Protein AF-A0A2E1TKC4-F1 (afdb_monomer_lite)

pLDDT: mean 78.94, std 14.28, range [27.59, 95.69]

Radius of gyration: 28.12 Å; chains: 1; bounding box: 80×52×68 Å

Structure (mmCIF, N/CA/C/O backbone):
data_AF-A0A2E1TKC4-F1
#
_entry.id   AF-A0A2E1TKC4-F1
#
loop_
_atom_site.group_PDB
_atom_site.id
_atom_site.type_symbol
_atom_site.label_atom_id
_atom_site.label_alt_id
_atom_site.label_comp_id
_atom_site.label_asym_id
_atom_site.label_entity_id
_atom_site.label_seq_id
_atom_site.pdbx_PDB_ins_code
_atom_site.Cartn_x
_atom_site.Cartn_y
_atom_site.Cartn_z
_atom_site.occupancy
_atom_site.B_iso_or_equiv
_atom_site.auth_seq_id
_atom_site.auth_comp_id
_atom_site.auth_asym_id
_atom_site.auth_atom_id
_atom_site.pdbx_PDB_model_num
ATOM 1 N N . MET A 1 1 ? 11.854 -33.914 -10.024 1.00 39.16 1 MET A N 1
ATOM 2 C CA . MET A 1 1 ? 11.155 -32.621 -9.906 1.00 39.16 1 MET A CA 1
ATOM 3 C C . MET A 1 1 ? 12.271 -31.616 -9.847 1.00 39.16 1 MET A C 1
ATOM 5 O O . MET A 1 1 ? 12.983 -31.628 -8.851 1.00 39.16 1 MET A O 1
ATOM 9 N N . ASP A 1 2 ? 12.524 -30.917 -10.947 1.00 42.56 2 ASP A N 1
ATOM 10 C CA . ASP A 1 2 ? 13.651 -29.992 -11.014 1.00 42.56 2 ASP A CA 1
ATOM 11 C C . ASP A 1 2 ? 13.395 -28.861 -10.024 1.00 42.56 2 ASP A C 1
ATOM 13 O O . ASP A 1 2 ? 12.309 -28.291 -9.965 1.00 42.56 2 ASP A O 1
ATOM 17 N N . VAL A 1 3 ? 14.355 -28.645 -9.139 1.00 46.41 3 VAL A N 1
ATOM 18 C CA . VAL A 1 3 ? 14.285 -27.632 -8.097 1.00 46.41 3 VAL A CA 1
ATOM 19 C C . VAL A 1 3 ? 15.167 -26.502 -8.582 1.00 46.41 3 VAL A C 1
ATOM 21 O O . VAL A 1 3 ? 16.374 -26.686 -8.690 1.00 46.41 3 VAL A O 1
ATOM 24 N N . ILE A 1 4 ? 14.573 -25.349 -8.877 1.00 50.91 4 ILE A N 1
ATOM 25 C CA . ILE A 1 4 ? 15.354 -24.157 -9.204 1.00 50.91 4 ILE A CA 1
ATOM 26 C C . ILE A 1 4 ? 16.072 -23.749 -7.916 1.00 50.91 4 ILE A C 1
ATOM 28 O O . ILE A 1 4 ? 15.431 -23.331 -6.945 1.00 50.91 4 ILE A O 1
ATOM 32 N N . SER A 1 5 ? 17.387 -23.961 -7.890 1.00 54.41 5 SER A N 1
ATOM 33 C CA . SER A 1 5 ? 18.287 -23.589 -6.796 1.00 54.41 5 SER A CA 1
ATOM 34 C C . SER A 1 5 ? 19.250 -22.491 -7.263 1.00 54.41 5 SER A C 1
ATOM 36 O O . SER A 1 5 ? 19.193 -22.062 -8.413 1.00 54.41 5 SER A O 1
ATOM 38 N N . ASP A 1 6 ? 20.160 -22.031 -6.403 1.00 53.53 6 ASP A N 1
ATOM 39 C CA . ASP A 1 6 ? 21.172 -21.022 -6.760 1.00 53.53 6 ASP A CA 1
ATOM 40 C C . ASP A 1 6 ? 22.032 -21.410 -7.992 1.00 53.53 6 ASP A C 1
ATOM 42 O O . ASP A 1 6 ? 22.673 -20.537 -8.579 1.00 53.53 6 ASP A O 1
ATOM 46 N N . SER A 1 7 ? 22.046 -22.692 -8.396 1.00 52.97 7 SER A N 1
ATOM 47 C CA . SER A 1 7 ? 22.710 -23.186 -9.613 1.00 52.97 7 SER A CA 1
ATOM 48 C C . SER A 1 7 ? 21.922 -22.981 -10.914 1.00 52.97 7 SER A C 1
ATOM 50 O O . SER A 1 7 ? 22.536 -23.015 -11.976 1.00 52.97 7 SER A O 1
ATOM 52 N N . ASP A 1 8 ? 20.607 -22.745 -10.842 1.00 58.16 8 ASP A N 1
ATOM 53 C CA . ASP A 1 8 ? 19.685 -22.614 -11.985 1.00 58.16 8 ASP A CA 1
ATOM 54 C C . ASP A 1 8 ? 19.047 -21.222 -12.007 1.00 58.16 8 ASP A C 1
ATOM 56 O O . ASP A 1 8 ? 17.832 -21.060 -12.128 1.00 58.16 8 ASP A O 1
ATOM 60 N N . SER A 1 9 ? 19.866 -20.189 -11.806 1.00 64.19 9 SER A N 1
ATOM 61 C CA . SER A 1 9 ? 19.348 -18.828 -11.750 1.00 64.19 9 SER A CA 1
ATOM 62 C C . SER A 1 9 ? 18.611 -18.456 -13.047 1.00 64.19 9 SER A C 1
ATOM 64 O O . SER A 1 9 ? 19.162 -18.653 -14.129 1.00 64.19 9 SER A O 1
ATOM 66 N N . PRO A 1 10 ? 17.415 -17.841 -12.961 1.00 65.06 10 PRO A N 1
ATOM 67 C CA . PRO A 1 10 ? 16.728 -17.283 -14.128 1.00 65.06 10 PRO A CA 1
ATOM 68 C C . PRO A 1 10 ? 17.440 -16.043 -14.697 1.00 65.06 10 PRO A C 1
ATOM 70 O O . PRO A 1 10 ? 17.015 -15.497 -15.710 1.00 65.06 10 PRO A O 1
ATOM 73 N N . PHE A 1 11 ? 18.506 -15.576 -14.042 1.00 73.62 11 PHE A N 1
ATOM 74 C CA . PHE A 1 11 ? 19.299 -14.430 -14.458 1.00 73.62 11 PHE A CA 1
ATOM 75 C C . PHE A 1 11 ? 20.536 -14.878 -15.235 1.00 73.62 11 PHE A C 1
ATOM 77 O O . PHE A 1 11 ? 21.191 -15.863 -14.893 1.00 73.62 11 PHE A O 1
ATOM 84 N N . THR A 1 12 ? 20.915 -14.101 -16.249 1.00 73.06 12 THR A N 1
ATOM 85 C CA . THR A 1 12 ? 22.184 -14.309 -16.954 1.00 73.06 12 THR A CA 1
ATOM 86 C C . THR A 1 12 ? 23.367 -13.985 -16.038 1.00 73.06 12 THR A C 1
ATOM 88 O O . THR A 1 12 ? 23.222 -13.278 -15.039 1.00 73.06 12 THR A O 1
ATOM 91 N N . ALA A 1 13 ? 24.578 -14.425 -16.397 1.00 68.88 13 ALA A N 1
ATOM 92 C CA . ALA A 1 13 ? 25.792 -14.078 -15.649 1.00 68.88 13 ALA A CA 1
ATOM 93 C C . ALA A 1 13 ? 26.001 -12.553 -15.493 1.00 68.88 13 ALA A C 1
ATOM 95 O O . ALA A 1 13 ? 26.610 -12.117 -14.519 1.00 68.88 13 ALA A O 1
ATOM 96 N N . GLY A 1 14 ? 25.481 -11.740 -16.424 1.00 69.31 14 GLY A N 1
ATOM 97 C CA . GLY A 1 14 ? 25.568 -10.275 -16.379 1.00 69.31 14 GLY A CA 1
ATOM 98 C C . GLY A 1 14 ? 24.596 -9.615 -15.397 1.00 69.31 14 GLY A C 1
ATOM 99 O O . GLY A 1 14 ? 24.866 -8.516 -14.925 1.00 69.31 14 GLY A O 1
ATOM 100 N N . THR A 1 15 ? 23.507 -10.295 -15.041 1.00 72.44 15 THR A N 1
ATOM 101 C CA . THR A 1 15 ? 22.450 -9.781 -14.149 1.00 72.44 15 THR A CA 1
ATOM 102 C C . THR A 1 15 ? 22.371 -10.533 -12.817 1.00 72.44 15 THR A C 1
ATOM 104 O O . THR A 1 15 ? 21.758 -10.064 -11.862 1.00 72.44 15 THR A O 1
ATOM 107 N N . TYR A 1 16 ? 22.998 -11.706 -12.724 1.00 69.31 16 TYR A N 1
ATOM 108 C CA . TYR A 1 16 ? 22.962 -12.554 -11.539 1.00 69.31 16 TYR A CA 1
ATOM 109 C C . TYR A 1 16 ? 23.889 -12.049 -10.429 1.00 69.31 16 TYR A C 1
ATOM 111 O O . TYR A 1 16 ? 25.091 -11.891 -10.633 1.00 69.31 16 TYR A O 1
ATOM 119 N N . ASN A 1 17 ? 23.332 -11.874 -9.225 1.00 64.31 17 ASN A N 1
ATOM 120 C CA . ASN A 1 17 ? 24.068 -11.634 -7.977 1.00 64.31 17 ASN A CA 1
ATOM 121 C C . ASN A 1 17 ? 25.090 -10.481 -8.042 1.00 64.31 17 ASN A C 1
ATOM 123 O O . ASN A 1 17 ? 26.195 -10.576 -7.510 1.00 64.31 17 ASN A O 1
ATOM 127 N N . GLN A 1 18 ? 24.718 -9.380 -8.694 1.00 70.12 18 GLN A N 1
ATOM 128 C CA . GLN A 1 18 ? 25.619 -8.249 -8.922 1.00 70.12 18 GLN A CA 1
ATOM 129 C C . GLN A 1 18 ? 25.651 -7.221 -7.771 1.00 70.12 18 GLN A C 1
ATOM 131 O O . GLN A 1 18 ? 26.128 -6.101 -7.943 1.00 70.12 18 GLN A O 1
ATOM 136 N N . TRP A 1 19 ? 25.159 -7.584 -6.579 1.00 69.12 19 TRP A N 1
ATOM 137 C CA . TRP A 1 19 ? 25.207 -6.747 -5.366 1.00 69.12 19 TRP A CA 1
ATOM 138 C C . TRP A 1 19 ? 24.694 -5.311 -5.579 1.00 69.12 19 TRP A C 1
ATOM 140 O O . TRP A 1 19 ? 25.311 -4.340 -5.142 1.00 69.12 19 TRP A O 1
ATOM 150 N N . GLY A 1 20 ? 23.578 -5.184 -6.295 1.00 76.38 20 GLY A N 1
ATOM 151 C CA . GLY A 1 20 ? 22.893 -3.913 -6.519 1.00 76.38 20 GLY A CA 1
ATOM 152 C C . GLY A 1 20 ? 23.484 -3.012 -7.607 1.00 76.38 20 GLY A C 1
ATOM 153 O O . GLY A 1 20 ? 23.153 -1.836 -7.687 1.00 76.38 20 GLY A O 1
ATOM 154 N N . ASN A 1 21 ? 24.372 -3.516 -8.465 1.00 86.06 21 ASN A N 1
ATOM 155 C CA . ASN A 1 21 ? 24.812 -2.776 -9.651 1.00 86.06 21 ASN A CA 1
ATOM 156 C C . ASN A 1 21 ? 24.780 -3.651 -10.902 1.00 86.06 21 ASN A C 1
ATOM 158 O O . ASN A 1 21 ? 24.938 -4.849 -10.804 1.00 86.06 21 ASN A O 1
ATOM 162 N N . VAL A 1 22 ? 24.594 -3.088 -12.088 1.00 88.31 22 VAL A N 1
ATOM 163 C CA . VAL A 1 22 ? 24.617 -3.821 -13.360 1.00 88.31 22 VAL A CA 1
ATOM 164 C C . VAL A 1 22 ? 25.484 -3.060 -14.353 1.00 88.31 22 VAL A C 1
ATOM 166 O O . VAL A 1 22 ? 25.452 -1.831 -14.401 1.00 88.31 22 VAL A O 1
ATOM 169 N N . GLY A 1 23 ? 26.305 -3.772 -15.127 1.00 88.12 23 GLY A N 1
ATOM 170 C CA . GLY A 1 23 ? 27.067 -3.148 -16.208 1.00 88.12 23 GLY A CA 1
ATOM 171 C C . GLY A 1 23 ? 26.127 -2.613 -17.286 1.00 88.12 23 GLY A C 1
ATOM 172 O O . GLY A 1 23 ? 25.129 -3.254 -17.598 1.00 88.12 23 GLY A O 1
ATOM 173 N N . ALA A 1 24 ? 26.446 -1.471 -17.895 1.00 85.12 24 ALA A N 1
ATOM 174 C CA . ALA A 1 24 ? 25.569 -0.845 -18.887 1.00 85.12 24 ALA A CA 1
ATOM 175 C C . ALA A 1 24 ? 25.240 -1.765 -20.081 1.00 85.12 24 ALA A C 1
ATOM 177 O O . ALA A 1 24 ? 24.135 -1.722 -20.609 1.00 85.12 24 ALA A O 1
ATOM 178 N N . GLY A 1 25 ? 26.171 -2.644 -20.471 1.00 83.94 25 GLY A N 1
ATOM 179 C CA . GLY A 1 25 ? 25.957 -3.656 -21.516 1.00 83.94 25 GLY A CA 1
ATOM 180 C C . GLY A 1 25 ? 25.170 -4.898 -21.075 1.00 83.94 25 GLY A C 1
ATOM 181 O O . GLY A 1 25 ? 24.985 -5.802 -21.880 1.00 83.94 25 GLY A O 1
ATOM 182 N N . SER A 1 26 ? 24.752 -4.970 -19.812 1.00 85.75 26 SER A N 1
ATOM 183 C CA . SER A 1 26 ? 23.966 -6.068 -19.229 1.00 85.75 26 SER A CA 1
ATOM 184 C C . SER A 1 26 ? 22.580 -5.607 -18.767 1.00 85.75 26 SER A C 1
ATOM 186 O O . SER A 1 26 ? 21.908 -6.325 -18.033 1.00 85.75 26 SER A O 1
ATOM 188 N N . VAL A 1 27 ? 22.162 -4.401 -19.166 1.00 86.81 27 VAL A N 1
ATOM 189 C CA . VAL A 1 27 ? 20.798 -3.917 -18.944 1.00 86.81 27 VAL A CA 1
ATOM 190 C C . VAL A 1 27 ? 19.853 -4.657 -19.880 1.00 86.81 27 VAL A C 1
ATOM 192 O O . VAL A 1 27 ? 20.021 -4.624 -21.098 1.00 86.81 27 VAL A O 1
ATOM 195 N N . GLU A 1 28 ? 18.833 -5.281 -19.302 1.00 87.19 28 GLU A N 1
ATOM 196 C CA . GLU A 1 28 ? 17.765 -5.926 -20.057 1.00 87.19 28 GLU A CA 1
ATOM 197 C C . GLU A 1 28 ? 16.680 -4.910 -20.422 1.00 87.19 28 GLU A C 1
ATOM 199 O O . GLU A 1 28 ? 16.313 -4.046 -19.623 1.00 87.19 28 GLU A O 1
ATOM 204 N N . THR A 1 29 ? 16.160 -5.010 -21.644 1.00 89.25 29 THR A N 1
ATOM 205 C CA . THR A 1 29 ? 15.068 -4.153 -22.122 1.00 89.25 29 THR A CA 1
ATOM 206 C C . THR A 1 29 ? 13.774 -4.945 -22.159 1.00 89.25 29 THR A C 1
ATOM 208 O O . THR A 1 29 ? 13.723 -6.026 -22.745 1.00 89.25 29 THR A O 1
ATOM 211 N N . TYR A 1 30 ? 12.724 -4.368 -21.583 1.00 90.69 30 TYR A N 1
ATOM 212 C CA . TYR A 1 30 ? 11.385 -4.939 -21.581 1.00 90.69 30 TYR A CA 1
ATOM 213 C C . TYR A 1 30 ? 10.396 -4.002 -22.265 1.00 90.69 30 TYR A C 1
ATOM 215 O O . TYR A 1 30 ? 10.553 -2.781 -22.235 1.00 90.69 30 TYR A O 1
ATOM 223 N N . THR A 1 31 ? 9.359 -4.581 -22.860 1.00 92.12 31 THR A N 1
ATOM 224 C CA . THR A 1 31 ? 8.233 -3.853 -23.448 1.00 92.12 31 THR A CA 1
ATOM 225 C C . THR A 1 31 ? 6.946 -4.285 -22.760 1.00 92.12 31 THR A C 1
ATOM 227 O O . THR A 1 31 ? 6.683 -5.476 -22.619 1.00 92.12 31 THR A O 1
ATOM 230 N N . TRP A 1 32 ? 6.146 -3.319 -22.313 1.00 89.50 32 TRP A N 1
ATOM 231 C CA . TRP A 1 32 ? 4.808 -3.577 -21.788 1.00 89.50 32 TRP A CA 1
ATOM 232 C C . TRP A 1 32 ? 3.782 -3.477 -22.917 1.00 89.50 32 TRP A C 1
ATOM 234 O O . TRP A 1 32 ? 3.621 -2.409 -23.511 1.00 89.50 32 TRP A O 1
ATOM 244 N N . ASP A 1 33 ? 3.088 -4.576 -23.214 1.00 86.62 33 ASP A N 1
ATOM 245 C CA . ASP A 1 33 ? 1.966 -4.572 -24.152 1.00 86.62 33 ASP A CA 1
ATOM 246 C C . ASP A 1 33 ? 0.678 -4.207 -23.406 1.00 86.62 33 ASP A C 1
ATOM 248 O O . ASP A 1 33 ? 0.122 -5.009 -22.655 1.00 86.62 33 ASP A O 1
ATOM 252 N N . THR A 1 34 ? 0.179 -2.994 -23.636 1.00 79.94 34 THR A N 1
ATOM 253 C CA . THR A 1 34 ? -1.063 -2.493 -23.034 1.00 79.94 34 THR A CA 1
ATOM 254 C C . THR A 1 34 ? -2.329 -3.122 -23.614 1.00 79.94 34 THR A C 1
ATOM 256 O O . THR A 1 34 ? -3.395 -2.961 -23.033 1.00 79.94 34 THR A O 1
ATOM 259 N N . ASN A 1 35 ? -2.262 -3.847 -24.733 1.00 80.00 35 ASN A N 1
ATOM 260 C CA . ASN A 1 35 ? -3.412 -4.581 -25.266 1.00 80.00 35 ASN A CA 1
ATOM 261 C C . ASN A 1 35 ? -3.498 -5.987 -24.670 1.00 80.00 35 ASN A C 1
ATOM 263 O O . ASN A 1 35 ? -4.594 -6.467 -24.381 1.00 80.00 35 ASN A O 1
ATOM 267 N N . ALA A 1 36 ? -2.350 -6.646 -24.496 1.00 81.56 36 ALA A N 1
ATOM 268 C CA . ALA A 1 36 ? -2.268 -8.002 -23.954 1.00 81.56 36 ALA A CA 1
ATOM 269 C C . ALA A 1 36 ? -2.078 -8.049 -22.426 1.00 81.56 36 ALA A C 1
ATOM 271 O O . ALA A 1 36 ? -2.269 -9.107 -21.828 1.00 81.56 36 ALA A O 1
ATOM 272 N N . TYR A 1 37 ? -1.726 -6.920 -21.797 1.00 80.69 37 TYR A N 1
ATOM 273 C CA . TYR A 1 37 ? -1.355 -6.816 -20.379 1.00 80.69 37 TYR A CA 1
ATOM 274 C C . TYR A 1 37 ? -0.232 -7.788 -20.000 1.00 80.69 37 TYR A C 1
ATOM 276 O O . TYR A 1 37 ? -0.262 -8.473 -18.976 1.00 80.69 37 TYR A O 1
ATOM 284 N N . THR A 1 38 ? 0.775 -7.852 -20.869 1.00 86.50 38 THR A N 1
ATOM 285 C CA . THR A 1 38 ? 1.927 -8.741 -20.728 1.00 86.50 38 THR A CA 1
ATOM 286 C C . THR A 1 38 ? 3.226 -7.969 -20.873 1.00 86.50 38 THR A C 1
ATOM 288 O O . THR A 1 38 ? 3.362 -7.128 -21.763 1.00 86.50 38 THR A O 1
ATOM 291 N N . LEU A 1 39 ? 4.207 -8.313 -20.041 1.00 89.38 39 LEU A N 1
ATOM 292 C CA . LEU A 1 39 ? 5.583 -7.866 -20.207 1.00 89.38 39 LEU A CA 1
ATOM 293 C C . LEU A 1 39 ? 6.305 -8.809 -21.173 1.00 89.38 39 LEU A C 1
ATOM 295 O O . LEU A 1 39 ? 6.230 -10.028 -21.005 1.00 89.38 39 LEU A O 1
ATOM 299 N N . THR A 1 40 ? 7.021 -8.265 -22.152 1.00 90.75 40 THR A N 1
ATOM 300 C CA . THR A 1 40 ? 7.890 -9.035 -23.049 1.00 90.75 40 THR A CA 1
ATOM 301 C C . THR A 1 40 ? 9.339 -8.589 -22.938 1.00 90.75 40 THR A C 1
ATOM 303 O O . THR A 1 40 ? 9.610 -7.410 -22.711 1.00 90.75 40 THR A O 1
ATOM 306 N N . ASP A 1 41 ? 10.272 -9.515 -23.124 1.00 87.25 41 ASP A N 1
ATOM 307 C CA . ASP A 1 41 ? 11.703 -9.213 -23.202 1.00 87.25 41 ASP A CA 1
ATOM 308 C C . ASP A 1 41 ? 12.116 -8.658 -24.584 1.00 87.25 41 ASP A C 1
ATOM 310 O O . ASP A 1 41 ? 11.286 -8.427 -25.473 1.00 87.25 41 ASP A O 1
ATOM 314 N N . CYS A 1 42 ? 13.420 -8.451 -24.784 1.00 85.06 42 CYS A N 1
ATOM 315 C CA . CYS A 1 42 ? 13.984 -7.962 -26.043 1.00 85.06 42 CYS A CA 1
ATOM 316 C C . CYS A 1 42 ? 13.810 -8.937 -27.227 1.00 85.06 42 CYS A C 1
ATOM 318 O O . CYS A 1 42 ? 13.886 -8.516 -28.382 1.00 85.06 42 CYS A O 1
ATOM 320 N N . ALA A 1 43 ? 13.536 -10.217 -26.957 1.00 86.12 43 ALA A N 1
ATOM 321 C CA . ALA A 1 43 ? 13.215 -11.240 -27.946 1.00 86.12 43 ALA A CA 1
ATOM 322 C C . ALA A 1 43 ? 11.700 -11.360 -28.205 1.00 86.12 43 ALA A C 1
ATOM 324 O O . ALA A 1 43 ? 11.274 -12.231 -28.965 1.00 86.12 43 ALA A O 1
ATOM 325 N N . SER A 1 44 ? 10.884 -10.470 -27.621 1.00 85.88 44 SER A N 1
ATOM 326 C CA . SER A 1 44 ? 9.415 -10.514 -27.661 1.00 85.88 44 SER A CA 1
ATOM 327 C C . SER A 1 44 ? 8.810 -11.759 -26.996 1.00 85.88 44 SER A C 1
ATOM 329 O O . SER A 1 44 ? 7.663 -12.113 -27.274 1.00 85.88 44 SER A O 1
ATOM 331 N N . ALA A 1 45 ? 9.552 -12.432 -26.113 1.00 85.88 45 ALA A N 1
ATOM 332 C CA . ALA A 1 45 ? 9.029 -13.533 -25.317 1.00 85.88 45 ALA A CA 1
ATOM 333 C C . ALA A 1 45 ? 8.295 -12.990 -24.085 1.00 85.88 45 ALA A C 1
ATOM 335 O O . ALA A 1 45 ? 8.759 -12.057 -23.430 1.00 85.88 45 ALA A O 1
ATOM 336 N N . VAL A 1 46 ? 7.137 -13.574 -23.764 1.00 86.69 46 VAL A N 1
ATOM 337 C CA . VAL A 1 46 ? 6.335 -13.161 -22.604 1.00 86.69 46 VAL A CA 1
ATOM 338 C C . VAL A 1 46 ? 7.034 -13.568 -21.306 1.00 86.69 46 VAL A C 1
ATOM 340 O O . VAL A 1 46 ? 7.327 -14.743 -21.087 1.00 86.69 46 VAL A O 1
ATOM 343 N N . VAL A 1 47 ? 7.229 -12.602 -20.411 1.00 85.88 47 VAL A N 1
ATOM 344 C CA . VAL A 1 47 ? 7.826 -12.789 -19.086 1.00 85.88 47 VAL A CA 1
ATOM 345 C C . VAL A 1 47 ? 6.742 -13.248 -18.110 1.00 85.88 47 VAL A C 1
ATOM 347 O O . VAL A 1 47 ? 6.098 -12.445 -17.438 1.00 85.88 47 VAL A O 1
ATOM 350 N N . ASN A 1 48 ? 6.501 -14.556 -18.042 1.00 82.31 48 ASN A N 1
ATOM 351 C CA . ASN A 1 48 ? 5.490 -15.148 -17.162 1.00 82.31 48 ASN A CA 1
ATOM 352 C C . ASN A 1 48 ? 5.991 -16.438 -16.491 1.00 82.31 48 ASN A C 1
ATOM 354 O O . ASN A 1 48 ? 7.145 -16.838 -16.642 1.00 82.31 48 ASN A O 1
ATOM 358 N N . SER A 1 49 ? 5.116 -17.098 -15.734 1.00 77.69 49 SER A N 1
ATOM 359 C CA . SER A 1 49 ? 5.449 -18.320 -14.997 1.00 77.69 49 SER A CA 1
ATOM 360 C C . SER A 1 49 ? 5.762 -19.516 -15.901 1.00 77.69 49 SER A C 1
ATOM 362 O O . SER A 1 49 ? 6.469 -20.421 -15.474 1.00 77.69 49 SER A O 1
ATOM 364 N N . THR A 1 50 ? 5.306 -19.514 -17.160 1.00 75.69 50 THR A N 1
ATOM 365 C CA . THR A 1 50 ? 5.618 -20.580 -18.132 1.00 75.69 50 THR A CA 1
ATOM 366 C C . THR A 1 50 ? 7.056 -20.519 -18.639 1.00 75.69 50 THR A C 1
ATOM 368 O O . THR A 1 50 ? 7.576 -21.530 -19.104 1.00 75.69 50 THR A O 1
ATOM 371 N N . ALA A 1 51 ? 7.710 -19.359 -18.514 1.00 68.69 51 ALA A N 1
ATOM 372 C CA . ALA A 1 51 ? 9.135 -19.207 -18.787 1.00 68.69 51 ALA A CA 1
ATOM 373 C C . ALA A 1 51 ? 10.018 -19.767 -17.654 1.00 68.69 51 ALA A C 1
ATOM 375 O O . ALA A 1 51 ? 11.227 -19.905 -17.831 1.00 68.69 51 ALA A O 1
ATOM 376 N N . LEU A 1 52 ? 9.436 -20.103 -16.494 1.00 73.38 52 LEU A N 1
ATOM 377 C CA . LEU A 1 52 ? 10.161 -20.736 -15.396 1.00 73.38 52 LEU A CA 1
ATOM 378 C C . LEU A 1 52 ? 10.234 -22.261 -15.622 1.00 73.38 52 LEU A C 1
ATOM 380 O O . LEU A 1 52 ? 9.235 -22.867 -16.016 1.00 73.38 52 LEU A O 1
ATOM 384 N N . PRO A 1 53 ? 11.389 -22.906 -15.360 1.00 64.44 53 PRO A N 1
ATOM 385 C CA . PRO A 1 53 ? 11.515 -24.361 -15.409 1.00 64.44 53 PRO A CA 1
ATOM 386 C C . PRO A 1 53 ? 10.410 -25.083 -14.627 1.00 64.44 53 PRO A C 1
ATOM 388 O O . PRO A 1 53 ? 9.962 -24.627 -13.573 1.00 64.44 53 PRO A O 1
ATOM 391 N N . SER A 1 54 ? 9.982 -26.247 -15.124 1.00 57.81 54 SER A N 1
ATOM 392 C CA . SER A 1 54 ? 8.916 -27.038 -14.508 1.00 57.81 54 SER A CA 1
ATOM 393 C C . SER A 1 54 ? 9.341 -27.578 -13.136 1.00 57.81 54 SER A C 1
ATOM 395 O O . SER A 1 54 ? 10.046 -28.585 -13.049 1.00 57.81 54 SER A O 1
ATOM 397 N N . GLY A 1 55 ? 8.894 -26.934 -12.057 1.00 62.41 55 GLY A N 1
ATOM 398 C CA . GLY A 1 55 ? 9.279 -27.310 -10.701 1.00 62.41 55 GLY A CA 1
ATOM 399 C C . GLY A 1 55 ? 8.862 -26.304 -9.636 1.00 62.41 55 GLY A C 1
ATOM 400 O O . GLY A 1 55 ? 8.369 -25.223 -9.943 1.00 62.41 55 GLY A O 1
ATOM 401 N N . LYS A 1 56 ? 9.048 -26.661 -8.360 1.00 65.44 56 LYS A N 1
ATOM 402 C CA . LYS A 1 56 ? 8.887 -25.692 -7.269 1.00 65.44 56 LYS A CA 1
ATOM 403 C C . LYS A 1 56 ? 10.118 -24.790 -7.232 1.00 65.44 56 LYS A C 1
ATOM 405 O O . LYS A 1 56 ? 11.244 -25.290 -7.227 1.00 65.44 56 LYS A O 1
ATOM 410 N N . LEU A 1 57 ? 9.892 -23.480 -7.163 1.00 75.38 57 LEU A N 1
ATOM 411 C CA . LEU A 1 57 ? 10.946 -22.538 -6.804 1.00 75.38 57 LEU A CA 1
ATOM 412 C C . LEU A 1 57 ? 11.437 -22.852 -5.383 1.00 75.38 57 LEU A C 1
ATOM 414 O O . LEU A 1 57 ? 10.648 -23.266 -4.530 1.00 75.38 57 LEU A O 1
ATOM 418 N N . SER A 1 58 ? 12.732 -22.682 -5.130 1.00 73.31 58 SER A N 1
ATOM 419 C CA . SER A 1 58 ? 13.339 -22.958 -3.826 1.00 73.31 58 SER A CA 1
ATOM 420 C C . SER A 1 58 ? 14.459 -21.969 -3.508 1.00 73.31 58 SER A C 1
ATOM 422 O O . SER A 1 58 ? 14.893 -21.200 -4.370 1.00 73.31 58 SER A O 1
ATOM 424 N N . GLY A 1 59 ? 14.935 -21.986 -2.261 1.00 77.94 59 GLY A N 1
ATOM 425 C CA . GLY A 1 59 ? 16.012 -21.105 -1.819 1.00 77.94 59 GLY A CA 1
ATOM 426 C C . GLY A 1 59 ? 15.624 -19.636 -1.978 1.00 77.94 59 GLY A C 1
ATOM 427 O O . GLY A 1 59 ? 14.511 -19.243 -1.640 1.00 77.94 59 GLY A O 1
ATOM 428 N N . ARG A 1 60 ? 16.520 -18.820 -2.544 1.00 74.19 60 ARG A N 1
ATOM 429 C CA . ARG A 1 60 ? 16.283 -17.375 -2.722 1.00 74.19 60 ARG A CA 1
ATOM 430 C C . ARG A 1 60 ? 15.132 -17.025 -3.675 1.00 74.19 60 ARG A C 1
ATOM 432 O O . ARG A 1 60 ? 14.734 -15.868 -3.718 1.00 74.19 60 ARG A O 1
ATOM 439 N N . PHE A 1 61 ? 14.631 -17.992 -4.447 1.00 78.69 61 PHE A N 1
ATOM 440 C CA . PHE A 1 61 ? 13.559 -17.784 -5.422 1.00 78.69 61 PHE A CA 1
ATOM 441 C C . PHE A 1 61 ? 12.211 -18.347 -4.965 1.00 78.69 61 PHE A C 1
ATOM 443 O O . PHE A 1 61 ? 11.243 -18.239 -5.708 1.00 78.69 61 PHE A O 1
ATOM 450 N N . GLU A 1 62 ? 12.114 -18.945 -3.770 1.00 79.19 62 GLU A N 1
ATOM 451 C CA . GLU A 1 62 ? 10.900 -19.644 -3.310 1.00 79.19 62 GLU A CA 1
ATOM 452 C C . GLU A 1 62 ? 9.629 -18.770 -3.318 1.00 79.19 62 GLU A C 1
ATOM 454 O O . GLU A 1 62 ? 8.525 -19.287 -3.488 1.00 79.19 62 GLU A O 1
ATOM 459 N N . TRP A 1 63 ? 9.796 -17.448 -3.202 1.00 81.31 63 TRP A N 1
ATOM 460 C CA . TRP A 1 63 ? 8.714 -16.459 -3.187 1.00 81.31 63 TRP A CA 1
ATOM 461 C C . TRP A 1 63 ? 8.424 -15.819 -4.549 1.00 81.31 63 TRP A C 1
ATOM 463 O O . TRP A 1 63 ? 7.489 -15.030 -4.648 1.00 81.31 63 TRP A O 1
ATOM 473 N N . GLY A 1 64 ? 9.192 -16.153 -5.587 1.00 83.75 64 GLY A N 1
ATOM 474 C CA . GLY A 1 64 ? 9.099 -15.547 -6.914 1.00 83.75 64 GLY A CA 1
ATOM 475 C C . GLY A 1 64 ? 10.432 -14.990 -7.416 1.00 83.75 64 GLY A C 1
ATOM 476 O O . GLY A 1 64 ? 11.441 -14.947 -6.710 1.00 83.75 64 GLY A O 1
ATOM 477 N N . VAL A 1 65 ? 10.428 -14.564 -8.675 1.00 83.50 65 VAL A N 1
ATOM 478 C CA . VAL A 1 65 ? 11.564 -13.996 -9.408 1.00 83.50 65 VAL A CA 1
ATOM 479 C C . VAL A 1 65 ? 11.183 -12.594 -9.870 1.00 83.50 65 VAL A C 1
ATOM 481 O O . VAL A 1 65 ? 10.099 -12.404 -10.417 1.00 83.50 65 VAL A O 1
ATOM 484 N N . ARG A 1 66 ? 12.072 -11.613 -9.669 1.00 85.75 66 ARG A N 1
ATOM 485 C CA . ARG A 1 66 ? 11.822 -10.195 -9.976 1.00 85.75 66 ARG A CA 1
ATOM 486 C C . ARG A 1 66 ? 12.784 -9.647 -11.027 1.00 85.75 66 ARG A C 1
ATOM 488 O O . ARG A 1 66 ? 13.963 -9.969 -10.985 1.00 85.75 66 ARG A O 1
ATOM 495 N N . THR A 1 67 ? 12.326 -8.752 -11.901 1.00 82.25 67 THR A N 1
ATOM 496 C CA . THR A 1 67 ? 13.153 -8.115 -12.955 1.00 82.25 67 THR A CA 1
ATOM 497 C C . THR A 1 67 ? 14.177 -7.089 -12.451 1.00 82.25 67 THR A C 1
ATOM 499 O O . THR A 1 67 ? 14.971 -6.588 -13.241 1.00 82.25 67 THR A O 1
ATOM 502 N N . GLY A 1 68 ? 14.152 -6.730 -11.162 1.00 86.19 68 GLY A N 1
ATOM 503 C CA . GLY A 1 68 ? 14.772 -5.490 -10.679 1.00 86.19 68 GLY A CA 1
ATOM 504 C C . GLY A 1 68 ? 13.956 -4.250 -11.086 1.00 86.19 68 GLY A C 1
ATOM 505 O O . GLY A 1 68 ? 12.861 -4.405 -11.642 1.00 86.19 68 GLY A O 1
ATOM 506 N N . PRO A 1 69 ? 14.441 -3.029 -10.785 1.00 90.00 69 PRO A N 1
ATOM 507 C CA . PRO A 1 69 ? 13.728 -1.799 -11.111 1.00 90.00 69 PRO A CA 1
ATOM 508 C C . PRO A 1 69 ? 13.648 -1.592 -12.628 1.00 90.00 69 PRO A C 1
ATOM 510 O O . PRO A 1 69 ? 14.652 -1.397 -13.310 1.00 90.00 69 PRO A O 1
ATOM 513 N N . LEU A 1 70 ? 12.425 -1.611 -13.145 1.00 91.44 70 LEU A N 1
ATOM 514 C CA . LEU A 1 70 ? 12.066 -1.233 -14.501 1.00 91.44 70 LEU A CA 1
ATOM 515 C C . LEU A 1 70 ? 11.855 0.280 -14.541 1.00 91.44 70 LEU A C 1
ATOM 517 O O . LEU A 1 70 ? 10.974 0.819 -13.865 1.00 91.44 70 LEU A O 1
ATOM 521 N N . VAL A 1 71 ? 12.671 0.953 -15.344 1.00 92.25 71 VAL A N 1
ATOM 522 C CA . VAL A 1 71 ? 12.679 2.412 -15.488 1.00 92.25 71 VAL A CA 1
ATOM 523 C C . VAL A 1 71 ? 12.556 2.792 -16.956 1.00 92.25 71 VAL A C 1
ATOM 525 O O . VAL A 1 71 ? 12.946 2.026 -17.842 1.00 92.25 71 VAL A O 1
ATOM 528 N N . ALA A 1 72 ? 12.017 3.978 -17.232 1.00 90.25 72 ALA A N 1
ATOM 529 C CA . ALA A 1 72 ? 12.011 4.500 -18.589 1.00 90.25 72 ALA A CA 1
ATOM 530 C C . ALA A 1 72 ? 13.452 4.742 -19.064 1.00 90.25 72 ALA A C 1
ATOM 532 O O . ALA A 1 72 ? 14.327 5.112 -18.280 1.00 90.25 72 ALA A O 1
ATOM 533 N N . SER A 1 73 ? 13.709 4.602 -20.368 1.00 87.00 73 SER A N 1
ATOM 534 C CA . SER A 1 73 ? 15.047 4.849 -20.926 1.00 87.00 73 SER A CA 1
ATOM 535 C C . SER A 1 73 ? 15.552 6.274 -20.657 1.00 87.00 73 SER A C 1
ATOM 537 O O . SER A 1 73 ? 16.758 6.486 -20.583 1.00 87.00 73 SER A O 1
ATOM 539 N N . SER A 1 74 ? 14.641 7.239 -20.476 1.00 89.19 74 SER A N 1
ATOM 540 C CA . SER A 1 74 ? 14.959 8.617 -20.079 1.00 89.19 74 SER A CA 1
ATOM 541 C C . SER A 1 74 ? 15.529 8.735 -18.665 1.00 89.19 74 SER A C 1
ATOM 543 O O . SER A 1 74 ? 16.288 9.664 -18.407 1.00 89.19 74 SER A O 1
ATOM 545 N N . ASP A 1 75 ? 15.194 7.805 -17.770 1.00 90.81 75 ASP A N 1
ATOM 546 C CA . ASP A 1 75 ? 15.602 7.836 -16.362 1.00 90.81 75 ASP A CA 1
ATOM 547 C C . ASP A 1 75 ? 16.870 7.019 -16.103 1.00 90.81 75 ASP A C 1
ATOM 549 O O . ASP A 1 75 ? 17.448 7.097 -15.022 1.00 90.81 75 ASP A O 1
ATOM 553 N N . LEU A 1 76 ? 17.354 6.265 -17.097 1.00 89.06 76 LEU A N 1
ATOM 554 C CA . LEU A 1 76 ? 18.494 5.359 -16.952 1.00 89.06 76 LEU A CA 1
ATOM 555 C C . LEU A 1 76 ? 19.766 6.081 -16.473 1.00 89.06 76 LEU A C 1
ATOM 557 O O . LEU A 1 76 ? 20.527 5.545 -15.670 1.00 89.06 76 LEU A O 1
ATOM 561 N N . THR A 1 77 ? 19.985 7.327 -16.905 1.00 90.88 77 THR A N 1
ATOM 562 C CA . THR A 1 77 ? 21.124 8.141 -16.448 1.00 90.88 77 THR A CA 1
ATOM 563 C C . THR A 1 77 ? 21.065 8.461 -14.956 1.00 90.88 77 THR A C 1
ATOM 565 O O . THR A 1 77 ? 22.111 8.583 -14.326 1.00 90.88 77 THR A O 1
ATOM 568 N N . SER A 1 78 ? 19.867 8.551 -14.374 1.00 92.56 78 SER A N 1
ATOM 569 C CA . SER A 1 78 ? 19.673 8.805 -12.941 1.00 92.56 78 SER A CA 1
ATOM 570 C C . SER A 1 78 ? 20.109 7.618 -12.078 1.00 92.56 78 SER A C 1
ATOM 572 O O . SER A 1 78 ? 20.428 7.797 -10.905 1.00 92.56 78 SER A O 1
ATOM 574 N N . LEU A 1 79 ? 20.190 6.414 -12.657 1.00 93.31 79 LEU A N 1
ATOM 575 C CA . LEU A 1 79 ? 20.663 5.215 -11.966 1.00 93.31 79 LEU A CA 1
ATOM 576 C C . LEU A 1 79 ? 22.187 5.049 -12.038 1.00 93.31 79 LEU A C 1
ATOM 578 O O . LEU A 1 79 ? 22.713 4.113 -11.444 1.00 93.31 79 LEU A O 1
ATOM 582 N N . GLN A 1 80 ? 22.925 5.905 -12.753 1.00 94.44 80 GLN A N 1
ATOM 583 C CA . GLN A 1 80 ? 24.373 5.742 -12.918 1.00 94.44 80 GLN A CA 1
ATOM 584 C C . GLN A 1 80 ? 25.097 5.743 -11.562 1.00 94.44 80 GLN A C 1
ATOM 586 O O . GLN A 1 80 ? 24.863 6.613 -10.722 1.00 94.44 80 GLN A O 1
ATOM 591 N N . CYS A 1 81 ? 25.979 4.770 -11.334 1.00 92.19 81 CYS A N 1
ATOM 592 C CA . CYS A 1 81 ? 26.728 4.664 -10.084 1.00 92.19 81 CYS A CA 1
ATOM 593 C C . CYS A 1 81 ? 27.745 5.810 -9.946 1.00 92.19 81 CYS A C 1
ATOM 595 O O . CYS A 1 81 ? 28.513 6.077 -10.867 1.00 92.19 81 CYS A O 1
ATOM 597 N N . ASP A 1 82 ? 27.819 6.447 -8.771 1.00 93.0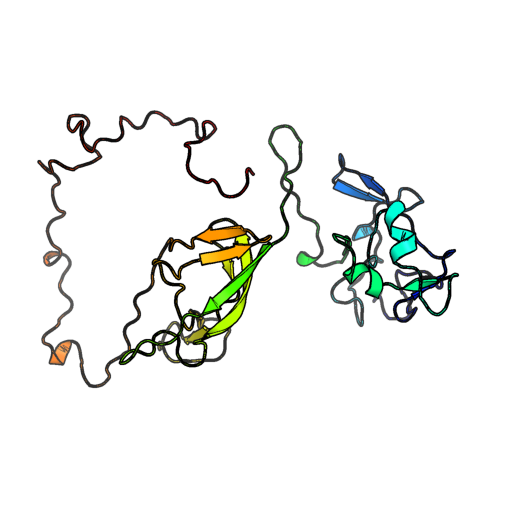6 82 ASP A N 1
ATOM 598 C CA . ASP A 1 82 ? 28.729 7.592 -8.553 1.00 93.06 82 ASP A CA 1
ATOM 599 C C . ASP A 1 82 ? 30.213 7.203 -8.633 1.00 93.06 82 ASP A C 1
ATOM 601 O O . ASP A 1 82 ? 31.074 8.026 -8.933 1.00 93.06 82 ASP A O 1
ATOM 605 N N . TRP A 1 83 ? 30.512 5.934 -8.352 1.00 91.50 83 TRP A N 1
ATOM 606 C CA . TRP A 1 83 ? 31.860 5.373 -8.326 1.00 91.50 83 TRP A CA 1
ATOM 607 C C . TRP A 1 83 ? 32.275 4.708 -9.649 1.00 91.50 83 TRP A C 1
ATOM 609 O O . TRP A 1 83 ? 33.455 4.405 -9.815 1.00 91.50 83 TRP A O 1
ATOM 619 N N . ASP A 1 84 ? 31.343 4.479 -10.583 1.00 91.94 84 ASP A N 1
ATOM 620 C CA . ASP A 1 84 ? 31.615 3.860 -11.887 1.00 91.94 84 ASP A CA 1
ATOM 621 C C . ASP A 1 84 ? 30.531 4.225 -12.910 1.00 91.94 84 ASP A C 1
ATOM 623 O O . ASP A 1 84 ? 29.403 3.733 -12.871 1.00 91.94 84 ASP A O 1
ATOM 627 N N . SER A 1 85 ? 30.902 5.063 -13.876 1.00 90.44 85 SER A N 1
ATOM 628 C CA . SER A 1 85 ? 29.999 5.536 -14.925 1.00 90.44 85 SER A CA 1
ATOM 629 C C . SER A 1 85 ? 29.601 4.456 -15.939 1.00 90.44 85 SER A C 1
ATOM 631 O O . SER A 1 85 ? 28.663 4.667 -16.707 1.00 90.44 85 SER A O 1
ATOM 633 N N . SER A 1 86 ? 30.272 3.301 -15.949 1.00 90.88 86 SER A N 1
ATOM 634 C CA . SER A 1 86 ? 29.923 2.160 -16.803 1.00 90.88 86 SER A CA 1
ATOM 635 C C . SER A 1 86 ? 28.845 1.253 -16.198 1.00 90.88 86 SER A C 1
ATOM 637 O O . SER A 1 86 ? 28.471 0.247 -16.811 1.00 90.88 86 SER A O 1
ATOM 639 N N . LYS A 1 87 ? 28.334 1.600 -15.010 1.00 91.19 87 LYS A N 1
ATOM 640 C CA . LYS A 1 87 ? 27.377 0.800 -14.248 1.00 91.19 87 LYS A CA 1
ATOM 641 C C . LYS A 1 87 ? 26.158 1.599 -13.802 1.00 91.19 87 LYS A C 1
ATOM 643 O O . LYS A 1 87 ? 26.227 2.805 -13.565 1.00 91.19 87 LYS A O 1
ATOM 648 N N . TYR A 1 88 ? 25.058 0.879 -13.620 1.00 92.12 88 TYR A N 1
ATOM 649 C CA . TYR A 1 88 ? 23.825 1.372 -13.017 1.00 92.12 88 TYR A CA 1
ATOM 650 C C . TYR A 1 88 ? 23.608 0.712 -11.662 1.00 92.12 88 TYR A C 1
ATOM 652 O O . TYR A 1 88 ? 23.836 -0.483 -11.523 1.00 92.12 88 TYR A O 1
ATOM 660 N N . CYS A 1 89 ? 23.184 1.488 -10.673 1.00 91.69 89 CYS A N 1
ATOM 661 C CA . CYS A 1 89 ? 22.979 1.075 -9.294 1.00 91.69 89 CYS A CA 1
ATOM 662 C C . CYS A 1 89 ? 21.473 0.976 -9.024 1.00 91.69 89 CYS A C 1
ATOM 664 O O . CYS A 1 89 ? 20.757 1.969 -9.145 1.00 91.69 89 CYS A O 1
ATOM 666 N N . ASP A 1 90 ? 20.985 -0.212 -8.668 1.00 87.81 90 ASP A N 1
ATOM 667 C CA . ASP A 1 90 ? 19.551 -0.488 -8.528 1.00 87.81 90 ASP A CA 1
ATOM 668 C C . ASP A 1 90 ? 18.895 0.347 -7.419 1.00 87.81 90 ASP A C 1
ATOM 670 O O . ASP A 1 90 ? 17.792 0.859 -7.592 1.00 87.81 90 ASP A O 1
ATOM 674 N N . TRP A 1 91 ? 19.605 0.577 -6.314 1.00 88.12 91 TRP A N 1
ATOM 675 C CA . TRP A 1 91 ? 19.113 1.335 -5.169 1.00 88.12 91 TRP A CA 1
ATOM 676 C C . TRP A 1 91 ? 18.822 2.802 -5.494 1.00 88.12 91 TRP A C 1
ATOM 678 O O . TRP A 1 91 ? 18.024 3.416 -4.787 1.00 88.12 91 TRP A O 1
ATOM 688 N N . LYS A 1 92 ? 19.421 3.357 -6.559 1.00 91.56 92 LYS A N 1
ATOM 689 C CA . LYS A 1 92 ? 19.126 4.717 -7.035 1.00 91.56 92 LYS A CA 1
ATOM 690 C C . LYS A 1 92 ? 17.734 4.836 -7.654 1.00 91.56 92 LYS A C 1
ATOM 692 O O . LYS A 1 92 ? 17.204 5.938 -7.735 1.00 91.56 92 LYS A O 1
ATOM 697 N N . ALA A 1 93 ? 17.099 3.723 -8.034 1.00 90.81 93 ALA A N 1
ATOM 698 C CA . ALA A 1 93 ? 15.707 3.742 -8.475 1.00 90.81 93 ALA A CA 1
ATOM 699 C C . ALA A 1 93 ? 14.755 4.249 -7.375 1.00 90.81 93 ALA A C 1
ATOM 701 O O . ALA A 1 93 ? 13.716 4.818 -7.690 1.00 90.81 93 ALA A O 1
ATOM 702 N N . ASN A 1 94 ? 15.125 4.121 -6.094 1.00 87.75 94 ASN A N 1
ATOM 703 C CA . ASN A 1 94 ? 14.326 4.631 -4.975 1.00 87.75 94 ASN A CA 1
ATOM 704 C C . ASN A 1 94 ? 14.231 6.164 -4.928 1.00 87.75 94 ASN A C 1
ATOM 706 O O . ASN A 1 94 ? 13.333 6.685 -4.271 1.00 87.75 94 ASN A O 1
ATOM 710 N N . ASP A 1 95 ? 15.125 6.872 -5.624 1.00 89.56 95 ASP A N 1
ATOM 711 C CA . ASP A 1 95 ? 15.092 8.333 -5.739 1.00 89.56 95 ASP A CA 1
ATOM 712 C C . ASP A 1 95 ? 14.215 8.805 -6.915 1.00 89.56 95 ASP A C 1
ATOM 714 O O . ASP A 1 95 ? 13.977 10.005 -7.078 1.00 89.56 95 ASP A O 1
ATOM 718 N N . LEU A 1 96 ? 13.729 7.880 -7.753 1.00 87.56 96 LEU A N 1
ATOM 719 C CA . LEU A 1 96 ? 12.824 8.197 -8.853 1.00 87.56 96 LEU A CA 1
ATOM 720 C C . LEU A 1 96 ? 11.399 8.431 -8.352 1.00 87.56 96 LEU A C 1
ATOM 722 O O . LEU A 1 96 ? 10.947 7.831 -7.380 1.00 87.56 96 LEU A O 1
ATOM 726 N N . ALA A 1 97 ? 10.653 9.256 -9.090 1.00 84.81 97 ALA A N 1
ATOM 727 C CA . ALA A 1 97 ? 9.235 9.482 -8.818 1.00 84.81 97 ALA A CA 1
ATOM 728 C C . ALA A 1 97 ? 8.408 8.187 -8.924 1.00 84.81 97 ALA A C 1
ATOM 730 O O . ALA A 1 97 ? 7.458 7.992 -8.170 1.00 84.81 97 ALA A O 1
ATOM 731 N N . SER A 1 98 ? 8.777 7.309 -9.856 1.00 85.19 98 SER A N 1
ATOM 732 C CA . SER A 1 98 ? 8.160 6.000 -10.048 1.00 85.19 98 SER A CA 1
ATOM 733 C C . SER A 1 98 ? 9.130 5.055 -10.746 1.00 85.19 98 SER A C 1
ATOM 735 O O . SER A 1 98 ? 9.793 5.448 -11.705 1.00 85.19 98 SER A O 1
ATOM 737 N N . TYR A 1 99 ? 9.146 3.799 -10.322 1.00 91.25 99 TYR A N 1
ATOM 738 C CA . TYR A 1 99 ? 9.720 2.677 -11.057 1.00 91.25 99 TYR A CA 1
ATOM 739 C C . TYR A 1 99 ? 8.809 1.466 -10.863 1.00 91.25 99 TYR A C 1
ATOM 741 O O . TYR A 1 99 ? 8.009 1.428 -9.926 1.00 91.25 99 TYR A O 1
ATOM 749 N N . TYR A 1 100 ? 8.921 0.479 -11.743 1.00 89.12 100 TYR A N 1
ATOM 750 C CA . TYR A 1 100 ? 8.124 -0.741 -11.661 1.00 89.12 100 TYR A CA 1
ATOM 751 C C . TYR A 1 100 ? 9.010 -1.931 -11.318 1.00 89.12 100 TYR A C 1
ATOM 753 O O . TYR A 1 100 ? 10.206 -1.927 -11.585 1.00 89.12 100 TYR A O 1
ATOM 761 N N . VAL A 1 101 ? 8.433 -2.972 -10.735 1.00 89.06 101 VAL A N 1
ATOM 762 C CA . VAL A 1 101 ? 9.099 -4.266 -10.575 1.00 89.06 101 VAL A CA 1
ATOM 763 C C . VAL A 1 101 ? 8.118 -5.318 -11.042 1.00 89.06 101 VAL A C 1
ATOM 765 O O . VAL A 1 101 ? 6.982 -5.352 -10.574 1.00 89.06 101 VAL A O 1
ATOM 768 N N . TRP A 1 102 ? 8.550 -6.165 -11.966 1.00 87.25 102 TRP A N 1
ATOM 769 C CA . TRP A 1 102 ? 7.750 -7.297 -12.398 1.00 87.25 102 TRP A CA 1
ATOM 770 C C . TRP A 1 102 ? 8.159 -8.532 -11.608 1.00 87.25 102 TRP A C 1
ATOM 772 O O . TRP A 1 102 ? 9.344 -8.866 -11.568 1.00 87.25 102 TRP A O 1
ATOM 782 N N . GLU A 1 103 ? 7.190 -9.192 -10.976 1.00 87.12 103 GLU A N 1
ATOM 783 C CA . GLU A 1 103 ? 7.380 -10.458 -10.272 1.00 87.12 103 GLU A CA 1
ATOM 784 C C . GLU A 1 103 ? 6.650 -11.579 -11.013 1.00 87.12 103 GLU A C 1
ATOM 786 O O . GLU A 1 103 ? 5.502 -11.429 -11.420 1.00 87.12 103 GLU A O 1
ATOM 791 N N . THR A 1 104 ? 7.325 -12.713 -11.177 1.00 86.06 104 THR A N 1
ATOM 792 C CA . THR A 1 104 ? 6.759 -13.948 -11.720 1.00 86.06 104 THR A CA 1
ATOM 793 C C . THR A 1 104 ? 7.076 -15.109 -10.785 1.00 86.06 104 THR A C 1
ATOM 795 O O . THR A 1 104 ? 8.119 -15.130 -10.130 1.00 86.06 104 THR A O 1
ATOM 798 N N . GLY A 1 105 ? 6.197 -16.100 -10.706 1.00 83.06 105 GLY A N 1
ATOM 799 C CA . GLY A 1 105 ? 6.399 -17.255 -9.842 1.00 83.06 105 GLY A CA 1
ATOM 800 C C . GLY A 1 105 ? 5.402 -18.368 -10.115 1.00 83.06 105 GLY A C 1
ATOM 801 O O . GLY A 1 105 ? 4.545 -18.260 -10.986 1.00 83.06 105 GLY A O 1
ATOM 802 N N . THR A 1 106 ? 5.546 -19.473 -9.390 1.00 80.00 106 THR A N 1
ATOM 803 C CA . THR A 1 106 ? 4.714 -20.678 -9.571 1.00 80.00 106 THR A CA 1
ATOM 804 C C . THR A 1 106 ? 3.501 -20.720 -8.642 1.00 80.00 106 THR A C 1
ATOM 806 O O . THR A 1 106 ? 2.749 -21.690 -8.672 1.00 80.00 106 THR A O 1
ATOM 809 N N . GLN A 1 107 ? 3.320 -19.691 -7.813 1.00 78.12 107 GLN A N 1
ATOM 810 C CA . GLN A 1 107 ? 2.269 -19.609 -6.804 1.00 78.12 107 GLN A CA 1
ATOM 811 C C . GLN A 1 107 ? 1.175 -18.637 -7.243 1.00 78.12 107 GLN A C 1
ATOM 813 O O . GLN A 1 107 ? 1.428 -17.703 -8.007 1.00 78.12 107 GLN A O 1
ATOM 818 N N . ASP A 1 108 ? -0.033 -18.818 -6.710 1.00 75.69 108 ASP A N 1
ATOM 819 C CA . ASP A 1 108 ? -1.192 -17.995 -7.073 1.00 75.69 108 ASP A CA 1
ATOM 820 C C . ASP A 1 108 ? -0.960 -16.504 -6.779 1.00 75.69 108 ASP A C 1
ATOM 822 O O . ASP A 1 108 ? -1.334 -15.652 -7.579 1.00 75.69 108 ASP A O 1
ATOM 826 N N . TRP A 1 109 ? -0.258 -16.173 -5.690 1.00 76.19 109 TRP A N 1
ATOM 827 C CA . TRP A 1 109 ? 0.086 -14.785 -5.349 1.00 76.19 109 TRP A CA 1
ATOM 828 C C . TRP A 1 109 ? 1.104 -14.140 -6.300 1.00 76.19 109 TRP A C 1
ATOM 830 O O . TRP A 1 109 ? 1.233 -12.920 -6.297 1.00 76.19 109 TRP A O 1
ATOM 840 N N . ASN A 1 110 ? 1.813 -14.923 -7.121 1.00 77.81 110 ASN A N 1
ATOM 841 C CA . ASN A 1 110 ? 2.690 -14.402 -8.173 1.00 77.81 110 ASN A CA 1
ATOM 842 C C . ASN A 1 110 ? 1.967 -14.264 -9.528 1.00 77.81 110 ASN A C 1
ATOM 844 O O . ASN A 1 110 ? 2.594 -13.906 -10.525 1.00 77.81 110 ASN A O 1
ATOM 848 N N . SER A 1 111 ? 0.674 -14.594 -9.602 1.00 74.75 111 SER A N 1
ATOM 849 C CA . SER A 1 111 ? -0.100 -14.484 -10.838 1.00 74.75 111 SER A CA 1
ATOM 850 C C . SER A 1 111 ? -0.686 -13.084 -10.978 1.00 74.75 111 SER A C 1
ATOM 852 O O . SER A 1 111 ? -1.473 -12.631 -10.146 1.00 74.75 111 SER A O 1
ATOM 854 N N . ALA A 1 112 ? -0.335 -12.401 -12.067 1.00 73.38 112 ALA A N 1
ATOM 855 C CA . ALA A 1 112 ? -0.908 -11.102 -12.380 1.00 73.38 112 ALA A CA 1
ATOM 856 C C . ALA A 1 112 ? -2.409 -11.249 -12.682 1.00 73.38 112 ALA A C 1
ATOM 858 O O . ALA A 1 112 ? -2.806 -11.943 -13.620 1.00 73.38 112 ALA A O 1
ATOM 859 N N . THR A 1 113 ? -3.242 -10.597 -11.873 1.00 75.44 113 THR A N 1
ATOM 860 C CA . THR A 1 113 ? -4.694 -10.568 -12.056 1.00 75.44 113 THR A CA 1
ATOM 861 C C . THR A 1 113 ? -5.103 -9.179 -12.512 1.00 75.44 113 THR A C 1
ATOM 863 O O . THR A 1 113 ? -4.810 -8.191 -11.844 1.00 75.44 113 THR A O 1
ATOM 866 N N . PHE A 1 114 ? -5.809 -9.107 -13.637 1.00 78.94 114 PHE A N 1
ATOM 867 C CA . PHE A 1 114 ? -6.306 -7.852 -14.186 1.00 78.94 114 PHE A CA 1
ATOM 868 C C . PHE A 1 114 ? -7.824 -7.909 -14.318 1.00 78.94 114 PHE A C 1
ATOM 870 O O . PHE A 1 114 ? -8.380 -8.920 -14.753 1.00 78.94 114 PHE A O 1
ATOM 877 N N . LEU A 1 115 ? -8.501 -6.816 -13.972 1.00 81.94 115 LEU A N 1
ATOM 878 C CA . LEU A 1 115 ? -9.926 -6.671 -14.252 1.00 81.94 115 LEU A CA 1
ATOM 879 C C . LEU A 1 115 ? -10.108 -6.100 -15.654 1.00 81.94 115 LEU A C 1
ATOM 881 O O . LEU A 1 115 ? -9.399 -5.180 -16.051 1.00 81.94 115 LEU A O 1
ATOM 885 N N . LYS A 1 116 ? -11.071 -6.642 -16.398 1.00 85.94 116 LYS A N 1
ATOM 886 C CA . LYS A 1 116 ? -11.402 -6.204 -17.754 1.00 85.94 116 LYS A CA 1
ATOM 887 C C . LYS A 1 116 ? -12.839 -5.697 -17.789 1.00 85.94 116 LYS A C 1
ATOM 889 O O . LYS A 1 116 ? -13.743 -6.369 -17.295 1.00 85.94 116 LYS A O 1
ATOM 894 N N . LYS A 1 117 ? -13.043 -4.510 -18.354 1.00 83.00 117 LYS A N 1
ATOM 895 C CA . LYS A 1 117 ? -14.353 -3.904 -18.602 1.00 83.00 117 LYS A CA 1
ATOM 896 C C . LYS A 1 117 ? -15.067 -4.645 -19.740 1.00 83.00 117 LYS A C 1
ATOM 898 O O . LYS A 1 117 ? -14.462 -5.406 -20.499 1.00 83.00 117 LYS A O 1
ATOM 903 N N . SER A 1 118 ? -16.374 -4.416 -19.871 1.00 89.19 118 SER A N 1
ATOM 904 C CA . SER A 1 118 ? -17.216 -5.040 -20.906 1.00 89.19 118 SER A CA 1
ATOM 905 C C . SER A 1 118 ? -16.799 -4.683 -22.339 1.00 89.19 118 SER A C 1
ATOM 907 O O . SER A 1 118 ? -17.083 -5.438 -23.266 1.00 89.19 118 SER A O 1
ATOM 909 N N . ASP A 1 119 ? -16.086 -3.573 -22.524 1.00 88.00 119 ASP A N 1
ATOM 910 C CA . ASP A 1 119 ? -15.545 -3.100 -23.802 1.00 88.00 119 ASP A CA 1
ATOM 911 C C . ASP A 1 119 ? -14.156 -3.674 -24.146 1.00 88.00 119 ASP A C 1
ATOM 913 O O . ASP A 1 119 ? -13.536 -3.248 -25.118 1.00 88.00 119 ASP A O 1
ATOM 917 N N . ASN A 1 120 ? -13.673 -4.661 -23.383 1.00 81.50 120 ASN A N 1
ATOM 918 C CA . ASN A 1 120 ? -12.334 -5.244 -23.488 1.00 81.50 120 ASN A CA 1
ATOM 919 C C . ASN A 1 120 ? -11.162 -4.307 -23.140 1.00 81.50 120 ASN A C 1
ATOM 921 O O . ASN A 1 120 ? -10.011 -4.669 -23.392 1.00 81.50 120 ASN A O 1
ATOM 925 N N . THR A 1 121 ? -11.407 -3.165 -22.508 1.00 82.62 121 THR A N 1
ATOM 926 C CA . THR A 1 121 ? -10.337 -2.400 -21.859 1.00 82.62 121 THR A CA 1
ATOM 927 C C . THR A 1 121 ? -10.070 -2.953 -20.463 1.00 82.62 121 THR A C 1
ATOM 929 O O . THR A 1 121 ? -10.937 -3.568 -19.844 1.00 82.62 121 THR A O 1
ATOM 932 N N . TYR A 1 122 ? -8.858 -2.788 -19.959 1.00 77.81 122 TYR A N 1
ATOM 933 C CA . TYR A 1 122 ? -8.492 -3.245 -18.622 1.00 77.81 122 TYR A CA 1
ATOM 934 C C . TYR A 1 122 ? -8.608 -2.099 -17.615 1.00 77.81 122 TYR A C 1
ATOM 936 O O . TYR A 1 122 ? -8.429 -0.929 -17.952 1.00 77.81 122 TYR A O 1
ATOM 944 N N . LEU A 1 123 ? -8.935 -2.451 -16.376 1.00 77.25 123 LEU A N 1
ATOM 945 C CA . LEU A 1 123 ? -9.028 -1.526 -15.258 1.00 77.25 123 LEU A CA 1
ATOM 946 C C . LEU A 1 123 ? -7.625 -1.172 -14.769 1.00 77.25 123 LEU A C 1
ATOM 948 O O . LEU A 1 123 ? -6.824 -2.061 -14.479 1.00 77.25 123 LEU A O 1
ATOM 952 N N . GLU A 1 124 ? -7.344 0.119 -14.657 1.00 72.50 124 GLU A N 1
ATOM 953 C CA . GLU A 1 124 ? -6.135 0.601 -14.003 1.00 72.50 124 GLU A CA 1
ATOM 954 C C . GLU A 1 124 ? -6.386 0.718 -12.498 1.00 72.50 124 GLU A C 1
ATOM 956 O O . GLU A 1 124 ? -7.429 1.212 -12.068 1.00 72.50 124 GLU A O 1
ATOM 961 N N . PHE A 1 125 ? -5.426 0.259 -11.698 1.00 69.19 125 PHE A N 1
ATOM 962 C CA . PHE A 1 125 ? -5.449 0.422 -10.251 1.00 69.19 125 PHE A CA 1
ATOM 963 C C . PHE A 1 125 ? -4.364 1.408 -9.847 1.00 69.19 125 PHE A C 1
ATOM 965 O O . PHE A 1 125 ? -3.197 1.233 -10.196 1.00 69.19 125 PHE A O 1
ATOM 972 N N . THR A 1 126 ? -4.739 2.420 -9.073 1.00 71.69 126 THR A N 1
ATOM 973 C CA . THR A 1 126 ? -3.759 3.283 -8.417 1.00 71.69 126 THR A CA 1
ATOM 974 C C . THR A 1 126 ? -3.104 2.512 -7.276 1.00 71.69 126 THR A C 1
ATOM 976 O O . THR A 1 126 ? -3.778 1.793 -6.536 1.00 71.69 126 THR A O 1
ATOM 979 N N . ALA A 1 127 ? -1.790 2.669 -7.119 1.00 75.19 127 ALA A N 1
ATOM 980 C CA . ALA A 1 127 ? -1.088 2.142 -5.957 1.00 75.19 127 ALA A CA 1
ATOM 981 C C . ALA A 1 127 ? -1.646 2.748 -4.652 1.00 75.19 127 ALA A C 1
ATOM 983 O O . ALA A 1 127 ? -2.158 3.873 -4.677 1.00 75.19 127 ALA A O 1
ATOM 984 N N . PRO A 1 128 ? -1.522 2.045 -3.510 1.00 83.00 128 PRO A N 1
ATOM 985 C CA . PRO A 1 128 ? -1.863 2.616 -2.217 1.00 83.00 128 PRO A CA 1
ATOM 986 C C . PRO A 1 128 ? -1.162 3.955 -1.981 1.00 83.00 128 PRO A C 1
ATOM 988 O O . PRO A 1 128 ? 0.034 4.112 -2.241 1.00 83.00 128 PRO A O 1
ATOM 991 N N . GLU A 1 129 ? -1.905 4.935 -1.477 1.00 87.75 129 GLU A N 1
ATOM 992 C CA . GLU A 1 129 ? -1.369 6.267 -1.222 1.00 87.75 129 GLU A CA 1
ATOM 993 C C . GLU A 1 129 ? -0.867 6.373 0.221 1.00 87.75 129 GLU A C 1
ATOM 995 O O . GLU A 1 129 ? -1.571 6.061 1.184 1.00 87.75 129 GLU A O 1
ATOM 1000 N N . GLY A 1 130 ? 0.360 6.866 0.392 1.00 90.44 130 GLY A N 1
ATOM 1001 C CA . GLY A 1 130 ? 0.894 7.172 1.714 1.00 90.44 130 GLY A CA 1
ATOM 1002 C C . GLY A 1 130 ? 0.175 8.372 2.332 1.00 90.44 130 GLY A C 1
ATOM 1003 O O . GLY A 1 130 ? 0.178 9.465 1.764 1.00 90.44 130 GLY A O 1
ATOM 1004 N N . ALA A 1 131 ? -0.382 8.188 3.525 1.00 92.69 131 ALA A N 1
ATOM 1005 C CA . ALA A 1 131 ? -1.086 9.220 4.270 1.00 92.69 131 ALA A CA 1
ATOM 1006 C C . ALA A 1 131 ? -0.322 9.578 5.549 1.00 92.69 131 ALA A C 1
ATOM 1008 O O . ALA A 1 131 ? -0.057 8.732 6.397 1.00 92.69 131 ALA A O 1
ATOM 1009 N N . SER A 1 132 ? 0.042 10.847 5.718 1.00 94.44 132 SER A N 1
ATOM 1010 C CA . SER A 1 132 ? 0.646 11.330 6.962 1.00 94.44 132 SER A CA 1
ATOM 1011 C C . SER A 1 132 ? -0.436 11.755 7.946 1.00 94.44 132 SER A C 1
ATOM 1013 O O . SER A 1 132 ? -1.298 12.568 7.612 1.00 94.44 132 SER A O 1
ATOM 1015 N N . PHE A 1 133 ? -0.366 11.238 9.169 1.00 95.38 133 PHE A N 1
ATOM 1016 C CA . PHE A 1 133 ? -1.279 11.571 10.256 1.00 95.38 133 PHE A CA 1
ATOM 1017 C C . PHE A 1 133 ? -0.490 11.913 11.515 1.00 95.38 133 PHE A C 1
ATOM 1019 O O . PHE A 1 133 ? 0.372 11.144 11.926 1.00 95.38 133 PHE A O 1
ATOM 1026 N N . THR A 1 134 ? -0.798 13.038 12.153 1.00 95.69 134 THR A N 1
ATOM 1027 C CA . THR A 1 134 ? -0.256 13.348 13.479 1.00 95.69 134 THR A CA 1
ATOM 1028 C C . THR A 1 134 ? -1.325 13.041 14.506 1.00 95.69 134 THR A C 1
ATOM 1030 O O . THR A 1 134 ? -2.385 13.666 14.503 1.00 95.69 134 THR A O 1
ATOM 1033 N N . VAL A 1 135 ? -1.044 12.090 15.392 1.00 95.00 135 VAL A N 1
ATOM 1034 C CA . VAL A 1 135 ? -1.977 11.731 16.456 1.00 95.00 135 VAL A CA 1
ATOM 1035 C C . VAL A 1 135 ? -2.169 12.946 17.369 1.00 95.00 135 VAL A C 1
ATOM 1037 O O . VAL A 1 135 ? -1.175 13.530 17.812 1.00 95.00 135 VAL A O 1
ATOM 1040 N N . PRO A 1 136 ? -3.409 13.354 17.682 1.00 93.81 136 PRO A N 1
ATOM 1041 C CA . PRO A 1 136 ? -3.631 14.501 18.548 1.00 93.81 136 PRO A CA 1
ATOM 1042 C C . PRO A 1 136 ? -3.040 14.286 19.945 1.00 93.81 136 PRO A C 1
ATOM 1044 O O . PRO A 1 136 ? -2.868 13.160 20.419 1.00 93.81 136 PRO A O 1
ATOM 1047 N N . ALA A 1 137 ? -2.733 15.386 20.629 1.00 91.62 137 ALA A N 1
ATOM 1048 C CA . ALA A 1 137 ? -2.320 15.321 22.022 1.00 91.62 137 ALA A CA 1
ATOM 1049 C C . ALA A 1 137 ? -3.477 14.829 22.909 1.00 91.62 137 ALA A C 1
ATOM 1051 O O . ALA A 1 137 ? -4.650 15.113 22.651 1.00 91.62 137 ALA A O 1
ATOM 1052 N N . ASN A 1 138 ? -3.141 14.135 23.997 1.00 89.00 138 ASN A N 1
ATOM 1053 C CA . ASN A 1 138 ? -4.110 13.860 25.054 1.00 89.00 138 ASN A CA 1
ATOM 1054 C C . ASN A 1 138 ? -4.577 15.188 25.672 1.00 89.00 138 ASN A C 1
ATOM 1056 O O . ASN A 1 138 ? -3.783 16.109 25.876 1.00 89.00 138 ASN A O 1
ATOM 1060 N N . THR A 1 139 ? -5.868 15.290 25.974 1.00 82.00 139 THR A N 1
ATOM 1061 C CA . THR A 1 139 ? -6.426 16.473 26.640 1.00 82.00 139 THR A CA 1
ATOM 1062 C C . THR A 1 139 ? -6.428 16.264 28.151 1.00 82.00 139 THR A C 1
ATOM 1064 O O . THR A 1 139 ? -6.489 15.138 28.637 1.00 82.00 139 THR A O 1
ATOM 1067 N N . SER A 1 140 ? -6.339 17.343 28.931 1.00 71.06 140 SER A N 1
ATOM 1068 C CA . SER A 1 140 ? -6.288 17.229 30.394 1.00 71.06 140 SER A CA 1
ATOM 1069 C C . SER A 1 140 ? -7.493 16.444 30.933 1.00 71.06 140 SER A C 1
ATOM 1071 O O . SER A 1 140 ? -8.639 16.824 30.702 1.00 71.06 140 SER A O 1
ATOM 1073 N N . GLY A 1 141 ? -7.231 15.334 31.630 1.00 70.94 141 GLY A N 1
ATOM 1074 C CA . GLY A 1 141 ? -8.257 14.456 32.202 1.00 70.94 141 GLY A CA 1
ATOM 1075 C C . GLY A 1 141 ? -8.740 13.312 31.301 1.00 70.94 141 GLY A C 1
ATOM 1076 O O . GLY A 1 141 ? -9.480 12.460 31.786 1.00 70.94 141 GLY A O 1
ATOM 1077 N N . THR A 1 142 ? -8.308 13.230 30.035 1.00 75.75 142 THR A N 1
ATOM 1078 C CA . THR A 1 142 ? -8.575 12.068 29.169 1.00 75.75 142 THR A CA 1
ATOM 1079 C C . THR A 1 142 ? -7.320 11.646 28.404 1.00 75.75 142 THR A C 1
ATOM 1081 O O . THR A 1 142 ? -6.562 12.474 27.912 1.00 75.75 142 THR A O 1
ATOM 1084 N N . VAL A 1 143 ? -7.094 10.338 28.275 1.00 85.19 143 VAL A N 1
ATOM 1085 C CA . VAL A 1 143 ? -5.945 9.779 27.535 1.00 85.19 143 VAL A CA 1
ATOM 1086 C C . VAL A 1 143 ? -6.396 8.948 26.324 1.00 85.19 143 VAL A C 1
ATOM 1088 O O . VAL A 1 143 ? -6.045 7.773 26.229 1.00 85.19 143 VAL A O 1
ATOM 1091 N N . PRO A 1 144 ? -7.211 9.508 25.402 1.00 83.81 144 PRO A N 1
ATOM 1092 C CA . PRO A 1 144 ? -7.826 8.743 24.313 1.00 83.81 144 PRO A CA 1
ATOM 1093 C C . PRO A 1 144 ? -6.817 8.186 23.301 1.00 83.81 144 PRO A C 1
ATOM 1095 O O . PRO A 1 144 ? -7.147 7.245 22.587 1.00 83.81 144 PRO A O 1
ATOM 1098 N N . TYR A 1 145 ? -5.607 8.748 23.243 1.00 89.44 145 TYR A N 1
ATOM 1099 C CA . TYR A 1 145 ? -4.558 8.337 22.308 1.00 89.44 145 TYR A CA 1
ATOM 1100 C C . TYR A 1 145 ? -3.403 7.590 22.991 1.00 89.44 145 TYR A C 1
ATOM 1102 O O . TYR A 1 145 ? -2.476 7.148 22.314 1.00 89.44 145 TYR A O 1
ATOM 1110 N N . GLY A 1 146 ? -3.452 7.434 24.322 1.00 87.94 146 GLY A N 1
ATOM 1111 C CA . GLY A 1 146 ? -2.427 6.733 25.100 1.00 87.94 146 GLY A CA 1
ATOM 1112 C C . GLY A 1 146 ? -1.011 7.225 24.789 1.00 87.94 146 GLY A C 1
ATOM 1113 O O . GLY A 1 146 ? -0.781 8.433 24.693 1.00 87.94 146 GLY A O 1
ATOM 1114 N N . ASP A 1 147 ? -0.097 6.273 24.595 1.00 89.62 147 ASP A N 1
ATOM 1115 C CA . ASP A 1 147 ? 1.321 6.511 24.282 1.00 89.62 147 ASP A CA 1
ATOM 1116 C C . ASP A 1 147 ? 1.556 7.013 22.850 1.00 89.62 147 ASP A C 1
ATOM 1118 O O . ASP A 1 147 ? 2.637 7.502 22.532 1.00 89.62 147 ASP A O 1
ATOM 1122 N N . PHE A 1 148 ? 0.548 6.920 21.978 1.00 92.12 148 PHE A N 1
ATOM 1123 C CA . PHE A 1 148 ? 0.644 7.396 20.599 1.00 92.12 148 PHE A CA 1
ATOM 1124 C C . PHE A 1 148 ? 0.368 8.896 20.474 1.00 92.12 148 PHE A C 1
ATOM 1126 O O . PHE A 1 148 ? 0.542 9.449 19.393 1.00 92.12 148 PHE A O 1
ATOM 1133 N N . ALA A 1 149 ? -0.060 9.569 21.546 1.00 93.38 149 ALA A N 1
ATOM 1134 C CA . ALA A 1 149 ? -0.382 10.992 21.525 1.00 93.38 149 ALA A CA 1
ATOM 1135 C C . ALA A 1 149 ? 0.794 11.845 21.011 1.00 93.38 149 ALA A C 1
ATOM 1137 O O . ALA A 1 149 ? 1.900 11.790 21.544 1.00 93.38 149 ALA A O 1
ATOM 1138 N N . GLY A 1 150 ? 0.546 12.667 19.988 1.00 92.12 150 GLY A N 1
ATOM 1139 C CA . GLY A 1 150 ? 1.558 13.519 19.355 1.00 92.12 150 GLY A CA 1
ATOM 1140 C C . GLY A 1 150 ? 2.495 12.807 18.373 1.00 92.12 150 GLY A C 1
ATOM 1141 O O . GLY A 1 150 ? 3.321 13.473 17.748 1.00 92.12 150 GLY A O 1
ATOM 1142 N N . ALA A 1 151 ? 2.393 11.484 18.212 1.00 93.88 151 ALA A N 1
ATOM 1143 C CA . ALA A 1 151 ? 3.261 10.744 17.305 1.00 93.88 151 ALA A CA 1
ATOM 1144 C C . ALA A 1 151 ? 2.900 11.014 15.830 1.00 93.88 151 ALA A C 1
ATOM 1146 O O . ALA A 1 151 ? 1.715 11.020 15.473 1.00 93.88 151 ALA A O 1
ATOM 1147 N N . PRO A 1 152 ? 3.896 11.198 14.945 1.00 93.75 152 PRO A N 1
ATOM 1148 C CA . PRO A 1 152 ? 3.674 11.167 13.509 1.00 93.75 152 PRO A CA 1
ATOM 1149 C C . PRO A 1 152 ? 3.544 9.714 13.039 1.00 93.75 152 PRO A C 1
ATOM 1151 O O . PRO A 1 152 ? 4.392 8.872 13.334 1.00 93.75 152 PRO A O 1
ATOM 1154 N N . LEU A 1 153 ? 2.498 9.428 12.274 1.00 93.62 153 LEU A N 1
ATOM 1155 C CA . LEU A 1 153 ? 2.224 8.126 11.681 1.00 93.62 153 LEU A CA 1
ATOM 1156 C C . LEU A 1 153 ? 2.184 8.227 10.158 1.00 93.62 153 LEU A C 1
ATOM 1158 O O . LEU A 1 153 ? 1.683 9.200 9.585 1.00 93.62 153 LEU A O 1
ATOM 1162 N N . ARG A 1 154 ? 2.694 7.179 9.510 1.00 93.56 154 ARG A N 1
ATOM 1163 C CA . ARG A 1 154 ? 2.499 6.922 8.085 1.00 93.56 154 ARG A CA 1
ATOM 1164 C C . ARG A 1 154 ? 1.445 5.830 7.953 1.00 93.56 154 ARG A C 1
ATOM 1166 O O . ARG A 1 154 ? 1.696 4.681 8.296 1.00 93.56 154 ARG A O 1
ATOM 1173 N N . LEU A 1 155 ? 0.269 6.235 7.510 1.00 93.75 155 LEU A N 1
ATOM 1174 C CA . LEU A 1 155 ? -0.854 5.378 7.175 1.00 93.75 155 LEU A CA 1
ATOM 1175 C C . LEU A 1 155 ? -0.814 5.052 5.678 1.00 93.75 155 LEU A C 1
ATOM 1177 O O . LEU A 1 155 ? -0.124 5.720 4.902 1.00 93.75 155 LEU A O 1
ATOM 1181 N N . GLU A 1 156 ? -1.574 4.044 5.277 1.00 92.25 156 GLU A N 1
ATOM 1182 C CA . GLU A 1 156 ? -1.697 3.617 3.886 1.00 92.25 156 GLU A CA 1
ATOM 1183 C C . GLU A 1 156 ? -3.168 3.626 3.476 1.00 92.25 156 GLU A C 1
ATOM 1185 O O . GLU A 1 156 ? -4.003 2.979 4.107 1.00 92.25 156 GLU A O 1
ATOM 1190 N N . PHE A 1 157 ? -3.495 4.401 2.447 1.00 88.88 157 PHE A N 1
ATOM 1191 C CA . PHE A 1 157 ? -4.832 4.475 1.878 1.00 88.88 157 PHE A CA 1
ATOM 1192 C C . PHE A 1 157 ? -4.921 3.541 0.669 1.00 88.88 157 PHE A C 1
ATOM 1194 O O . PHE A 1 157 ? -4.328 3.819 -0.371 1.00 88.88 157 PHE A O 1
ATOM 1201 N N . MET A 1 158 ? -5.663 2.441 0.806 1.00 85.06 158 MET A N 1
ATOM 1202 C CA . MET A 1 158 ? -5.818 1.409 -0.232 1.00 85.06 158 MET A CA 1
ATOM 1203 C C . MET A 1 158 ? -7.134 1.531 -1.015 1.00 85.06 158 MET A C 1
ATOM 1205 O O . MET A 1 158 ? -7.446 0.686 -1.850 1.00 85.06 158 MET A O 1
ATOM 1209 N N . GLY A 1 159 ? -7.917 2.582 -0.765 1.00 78.62 159 GLY A N 1
ATOM 1210 C CA . GLY A 1 159 ? -9.191 2.821 -1.436 1.00 78.62 159 GLY A CA 1
ATOM 1211 C C . GLY A 1 159 ? -10.297 3.237 -0.474 1.00 78.62 159 GLY A C 1
ATOM 1212 O O . GLY A 1 159 ? -10.078 3.473 0.713 1.00 78.62 159 GLY A O 1
ATOM 1213 N N . PHE A 1 160 ? -11.516 3.374 -0.997 1.00 77.62 160 PHE A N 1
ATOM 1214 C CA . PHE A 1 160 ? -12.660 3.814 -0.200 1.00 77.62 160 PHE A CA 1
ATOM 1215 C C . PHE A 1 160 ? -12.890 2.890 1.005 1.00 77.62 160 PHE A C 1
ATOM 1217 O O . PHE A 1 160 ? -13.133 1.702 0.835 1.00 77.62 160 PHE A O 1
ATOM 1224 N N . GLY A 1 161 ? -12.846 3.460 2.211 1.00 79.62 161 GLY A N 1
ATOM 1225 C CA . GLY A 1 161 ? -13.025 2.721 3.464 1.00 79.62 161 GLY A CA 1
ATOM 1226 C C . GLY A 1 161 ? -11.765 2.033 3.997 1.00 79.62 161 GLY A C 1
ATOM 1227 O O . GLY A 1 161 ? -11.762 1.633 5.156 1.00 79.62 161 GLY A O 1
ATOM 1228 N N . GLU A 1 162 ? -10.687 1.985 3.215 1.00 85.88 162 GLU A N 1
ATOM 1229 C CA . GLU A 1 162 ? -9.481 1.209 3.514 1.00 85.88 162 GLU A CA 1
ATOM 1230 C C . GLU A 1 162 ? -8.312 2.139 3.875 1.00 85.88 162 GLU A C 1
ATOM 1232 O O . GLU A 1 162 ? -7.506 2.538 3.029 1.00 85.88 162 GLU A O 1
ATOM 1237 N N . LEU A 1 163 ? -8.245 2.538 5.151 1.00 88.44 163 LEU A N 1
ATOM 1238 C CA . LEU A 1 163 ? -7.122 3.290 5.720 1.00 88.44 163 LEU A CA 1
ATOM 1239 C C . LEU A 1 163 ? -6.408 2.433 6.771 1.00 88.44 163 LEU A C 1
ATOM 1241 O O . LEU A 1 163 ? -6.918 2.223 7.874 1.00 88.44 163 LEU A O 1
ATOM 1245 N N . HIS A 1 164 ? -5.210 1.967 6.434 1.00 90.12 164 HIS A N 1
ATOM 1246 C CA . HIS A 1 164 ? -4.421 1.033 7.232 1.00 90.12 164 HIS A CA 1
ATOM 1247 C C . HIS A 1 164 ? -3.261 1.721 7.959 1.00 90.12 164 HIS A C 1
ATOM 1249 O O . HIS A 1 164 ? -2.895 2.862 7.673 1.00 90.12 164 HIS A O 1
ATOM 1255 N N . GLY A 1 165 ? -2.661 1.004 8.913 1.00 90.56 165 GLY A N 1
ATOM 1256 C CA . GLY A 1 165 ? -1.462 1.448 9.632 1.00 90.56 165 GLY A CA 1
ATOM 1257 C C . GLY A 1 165 ? -1.722 2.124 10.979 1.00 90.56 165 GLY A C 1
ATOM 1258 O O . GLY A 1 165 ? -0.771 2.547 11.632 1.00 90.56 165 GLY A O 1
ATOM 1259 N N . ILE A 1 166 ? -2.979 2.211 11.433 1.00 91.56 166 ILE A N 1
ATOM 1260 C CA . ILE A 1 166 ? -3.277 2.615 12.814 1.00 91.56 166 ILE A CA 1
ATOM 1261 C C . ILE A 1 166 ? -2.797 1.491 13.742 1.00 91.56 166 ILE A C 1
ATOM 1263 O O . ILE A 1 166 ? -3.294 0.376 13.596 1.00 91.56 166 ILE A O 1
ATOM 1267 N N . PRO A 1 167 ? -1.873 1.751 14.690 1.00 92.12 167 PRO A N 1
ATOM 1268 C CA . PRO A 1 167 ? -1.408 0.746 15.641 1.00 92.12 167 PRO A CA 1
ATOM 1269 C C . PRO A 1 167 ? -2.556 0.175 16.467 1.00 92.12 167 PRO A C 1
ATOM 1271 O O . PRO A 1 167 ? -3.581 0.824 16.657 1.00 92.12 167 PRO A O 1
ATOM 1274 N N . GLY A 1 168 ? -2.372 -1.016 17.019 1.00 91.12 168 GLY A N 1
ATOM 1275 C CA . GLY A 1 168 ? -3.454 -1.759 17.645 1.00 91.12 168 GLY A CA 1
ATOM 1276 C C . GLY A 1 168 ? -2.986 -3.097 18.180 1.00 91.12 168 GLY A C 1
ATOM 1277 O O . GLY A 1 168 ? -1.801 -3.427 18.125 1.00 91.12 168 GLY A O 1
ATOM 1278 N N . LYS A 1 169 ? -3.929 -3.854 18.730 1.00 92.12 169 LYS A N 1
ATOM 1279 C CA . LYS A 1 169 ? -3.676 -5.145 19.368 1.00 92.12 169 LYS A CA 1
ATOM 1280 C C . LYS A 1 169 ? -4.728 -6.161 18.964 1.00 92.12 169 LYS A C 1
ATOM 1282 O O . LYS A 1 169 ? -5.852 -5.788 18.629 1.00 92.12 169 LYS A O 1
ATOM 1287 N N . CYS A 1 170 ? -4.383 -7.439 19.044 1.00 93.75 170 CYS A N 1
ATOM 1288 C CA . CYS A 1 170 ? -5.329 -8.511 18.789 1.00 93.75 170 CYS A CA 1
ATOM 1289 C C . CYS A 1 170 ? -6.007 -8.993 20.068 1.00 93.75 170 CYS A C 1
ATOM 1291 O O . CYS A 1 170 ? -5.436 -9.000 21.157 1.00 93.75 170 CYS A O 1
ATOM 1293 N N . PHE A 1 171 ? -7.270 -9.375 19.920 1.00 91.19 171 PHE A N 1
ATOM 1294 C CA . PHE A 1 171 ? -8.091 -9.901 20.996 1.00 91.19 171 PHE A CA 1
ATOM 1295 C C . PHE A 1 171 ? -8.732 -11.213 20.566 1.00 91.19 171 PHE A C 1
ATOM 1297 O O . PHE A 1 171 ? -9.148 -11.361 19.417 1.00 91.19 171 PHE A O 1
ATOM 1304 N N . SER A 1 172 ? -8.852 -12.161 21.492 1.00 89.62 172 SER A N 1
ATOM 1305 C CA . SER A 1 172 ? -9.580 -13.403 21.245 1.00 89.62 172 SER A CA 1
ATOM 1306 C C . SER A 1 172 ? -11.051 -13.096 20.978 1.00 89.62 172 SER A C 1
ATOM 1308 O O . SER A 1 172 ? -11.704 -12.429 21.784 1.00 89.62 172 SER A O 1
ATOM 1310 N N . SER A 1 173 ? -11.591 -13.631 19.884 1.00 86.94 173 SER A N 1
ATOM 1311 C CA . SER A 1 173 ? -13.020 -13.517 19.562 1.00 86.94 173 SER A CA 1
ATOM 1312 C C . SER A 1 173 ? -13.934 -14.211 20.586 1.00 86.94 173 SER A C 1
ATOM 1314 O O . SER A 1 173 ? -15.101 -13.847 20.703 1.00 86.94 173 SER A O 1
ATOM 1316 N N . THR A 1 174 ? -13.402 -15.157 21.369 1.00 86.25 174 THR A N 1
ATOM 1317 C CA . THR A 1 174 ? -14.160 -15.935 22.362 1.00 86.25 174 THR A CA 1
ATOM 1318 C C . THR A 1 174 ? -14.079 -15.339 23.764 1.00 86.25 174 THR A C 1
ATOM 1320 O O . THR A 1 174 ? -15.088 -15.231 24.455 1.00 86.25 174 THR A O 1
ATOM 1323 N N . THR A 1 175 ? -12.876 -14.979 24.222 1.00 84.19 175 THR A N 1
ATOM 1324 C CA . THR A 1 175 ? -12.654 -14.555 25.619 1.00 84.19 175 THR A CA 1
ATOM 1325 C C . THR A 1 175 ? -12.532 -13.044 25.781 1.00 84.19 175 THR A C 1
ATOM 1327 O O . THR A 1 175 ? -12.516 -12.548 26.910 1.00 84.19 175 THR A O 1
ATOM 1330 N N . ASN A 1 176 ? -12.434 -12.309 24.667 1.00 83.94 176 ASN A N 1
ATOM 1331 C CA . ASN A 1 176 ? -12.223 -10.865 24.630 1.00 83.94 176 ASN A CA 1
ATOM 1332 C C . ASN A 1 176 ? -10.945 -10.403 25.367 1.00 83.94 176 ASN A C 1
ATOM 1334 O O . ASN A 1 176 ? -10.842 -9.240 25.753 1.00 83.94 176 ASN A O 1
ATOM 1338 N N . GLN A 1 177 ? -9.983 -11.308 25.580 1.00 86.81 177 GLN A N 1
ATOM 1339 C CA . GLN A 1 177 ? -8.678 -11.007 26.172 1.00 86.81 177 GLN A CA 1
ATOM 1340 C C . GLN A 1 177 ? -7.661 -10.642 25.093 1.00 86.81 177 GLN A C 1
ATOM 1342 O O . GLN A 1 177 ? -7.757 -11.132 23.967 1.00 86.81 177 GLN A O 1
ATOM 1347 N N . GLU A 1 178 ? -6.700 -9.790 25.449 1.00 91.06 178 GLU A N 1
ATOM 1348 C CA . GLU A 1 178 ? -5.548 -9.468 24.602 1.00 91.06 178 GLU A CA 1
ATOM 1349 C C . GLU A 1 178 ? -4.713 -10.734 24.355 1.00 91.06 178 GLU A C 1
ATOM 1351 O O . GLU A 1 178 ? -4.426 -11.481 25.291 1.00 91.06 178 GLU A O 1
ATOM 1356 N N . VAL A 1 179 ? -4.369 -10.991 23.093 1.00 94.44 179 VAL A N 1
ATOM 1357 C CA . VAL A 1 179 ? -3.601 -12.159 22.633 1.00 94.44 179 VAL A CA 1
ATOM 1358 C C . VAL A 1 179 ? -2.751 -11.774 21.420 1.00 94.44 179 VAL A C 1
ATOM 1360 O O . VAL A 1 179 ? -3.006 -10.752 20.778 1.00 94.44 179 VAL A O 1
ATOM 1363 N N . ASP A 1 180 ? -1.778 -12.612 21.070 1.00 94.75 180 ASP A N 1
ATOM 1364 C CA . ASP A 1 180 ? -1.023 -12.451 19.827 1.00 94.75 180 ASP A CA 1
ATOM 1365 C C . ASP A 1 180 ? -1.936 -12.585 18.601 1.00 94.75 180 ASP A C 1
ATOM 1367 O O . ASP A 1 180 ? -2.898 -13.357 18.595 1.00 94.75 180 ASP A O 1
ATOM 1371 N N . CYS A 1 181 ? -1.641 -11.815 17.553 1.00 91.69 181 CYS A N 1
ATOM 1372 C CA . CYS A 1 181 ? -2.423 -11.827 16.324 1.00 91.69 181 CYS A CA 1
ATOM 1373 C C . CYS A 1 181 ? -2.290 -13.163 15.589 1.00 91.69 181 CYS A C 1
ATOM 1375 O O . CYS A 1 181 ? -1.188 -13.608 15.275 1.00 91.69 181 CYS A O 1
ATOM 1377 N N . GLY A 1 182 ? -3.428 -13.773 15.273 1.00 90.88 182 GLY A N 1
ATOM 1378 C CA . GLY A 1 182 ? -3.495 -15.052 14.577 1.00 90.88 182 GLY A CA 1
ATOM 1379 C C . GLY A 1 182 ? -4.927 -15.491 14.293 1.00 90.88 182 GLY A C 1
ATOM 1380 O O . GLY A 1 182 ? -5.873 -14.699 14.356 1.00 90.88 182 GLY A O 1
ATOM 1381 N N . GLU A 1 183 ? -5.092 -16.772 13.988 1.00 91.50 183 GLU A N 1
ATOM 1382 C CA . GLU A 1 183 ? -6.404 -17.359 13.724 1.00 91.50 183 GLU A CA 1
ATOM 1383 C C . GLU A 1 183 ? -7.335 -17.233 14.946 1.00 91.50 183 GLU A C 1
ATOM 1385 O O . GLU A 1 183 ? -6.921 -17.405 16.092 1.00 91.50 183 GLU A O 1
ATOM 1390 N N . GLY A 1 184 ? -8.608 -16.895 14.713 1.00 89.38 184 GLY A N 1
ATOM 1391 C CA . GLY A 1 184 ? -9.602 -16.725 15.782 1.00 89.38 184 GLY A CA 1
ATOM 1392 C C . GLY A 1 184 ? -9.451 -15.441 16.611 1.00 89.38 184 GLY A C 1
ATOM 1393 O O . GLY A 1 184 ? -10.138 -15.273 17.627 1.00 89.38 184 GLY A O 1
ATOM 1394 N N . THR A 1 185 ? -8.584 -14.521 16.187 1.00 93.75 185 THR A N 1
ATOM 1395 C CA . THR A 1 185 ? -8.386 -13.218 16.833 1.00 93.75 185 THR A CA 1
ATOM 1396 C C . THR A 1 185 ? -8.960 -12.079 15.995 1.00 93.75 185 THR A C 1
ATOM 1398 O O . THR A 1 185 ? -9.193 -12.218 14.796 1.00 93.75 185 THR A O 1
ATOM 1401 N N . ARG A 1 186 ? -9.215 -10.939 16.637 1.00 89.25 186 ARG A N 1
ATOM 1402 C CA . ARG A 1 186 ? -9.664 -9.699 15.999 1.00 89.25 186 ARG A CA 1
ATOM 1403 C C . ARG A 1 186 ? -8.680 -8.584 16.312 1.00 89.25 186 ARG A C 1
ATOM 1405 O O . ARG A 1 186 ? -8.413 -8.324 17.486 1.00 89.25 186 ARG A O 1
ATOM 1412 N N . TYR A 1 187 ? -8.197 -7.907 15.275 1.00 90.06 187 TYR A N 1
ATOM 1413 C CA . TYR A 1 187 ? -7.392 -6.700 15.421 1.00 90.06 187 TYR A CA 1
ATOM 1414 C C . TYR A 1 187 ? -8.261 -5.521 15.855 1.00 90.06 187 TYR A C 1
ATOM 1416 O O . TYR A 1 187 ? -9.318 -5.275 15.274 1.00 90.06 187 TYR A O 1
ATOM 1424 N N . VAL A 1 188 ? -7.814 -4.790 16.872 1.00 89.56 188 VAL A N 1
ATOM 1425 C CA . VAL A 1 188 ? -8.488 -3.595 17.376 1.00 89.56 188 VAL A CA 1
ATOM 1426 C C . VAL A 1 188 ? -7.497 -2.433 17.388 1.00 89.56 188 VAL A C 1
ATOM 1428 O O . VAL A 1 188 ? -6.451 -2.545 18.039 1.00 89.56 188 VAL A O 1
ATOM 1431 N N . PRO A 1 189 ? -7.813 -1.315 16.711 1.00 89.62 189 PRO A N 1
ATOM 1432 C CA . PRO A 1 189 ? -6.949 -0.144 16.691 1.00 89.62 189 PRO A CA 1
ATOM 1433 C C . PRO A 1 189 ? -6.848 0.485 18.088 1.00 89.62 189 PRO A C 1
ATOM 1435 O O . PRO A 1 189 ? -7.814 0.519 18.850 1.00 89.62 189 PRO A O 1
ATOM 1438 N N . ALA A 1 190 ? -5.667 0.998 18.422 1.00 89.69 190 ALA A N 1
ATOM 1439 C CA . ALA A 1 190 ? -5.343 1.598 19.714 1.00 89.69 190 ALA A CA 1
ATOM 1440 C C . ALA A 1 190 ? -6.083 2.919 19.951 1.00 89.69 190 ALA A C 1
ATOM 1442 O O . ALA A 1 190 ? -6.333 3.292 21.095 1.00 89.69 190 ALA A O 1
ATOM 1443 N N . PHE A 1 191 ? -6.435 3.622 18.876 1.00 89.06 191 PHE A N 1
ATOM 1444 C CA . PHE A 1 191 ? -7.224 4.842 18.916 1.00 89.06 191 PHE A CA 1
ATOM 1445 C C . PHE A 1 191 ? -8.034 4.996 17.626 1.00 89.06 191 PHE A C 1
ATOM 1447 O O . PHE A 1 191 ? -7.821 4.302 16.633 1.00 89.06 191 PHE A O 1
ATOM 1454 N N . THR A 1 192 ? -8.967 5.941 17.636 1.00 88.88 192 THR A N 1
ATOM 1455 C CA . THR A 1 192 ? -9.742 6.337 16.458 1.00 88.88 192 THR A CA 1
ATOM 1456 C C . THR A 1 192 ? -9.311 7.737 16.029 1.00 88.88 192 THR A C 1
ATOM 1458 O O . THR A 1 192 ? -9.179 8.620 16.875 1.00 88.88 192 THR A O 1
ATOM 1461 N N . ILE A 1 193 ? -9.100 7.955 14.728 1.00 89.88 193 ILE A N 1
ATOM 1462 C CA . ILE A 1 193 ? -8.867 9.301 14.177 1.00 89.88 193 ILE A CA 1
ATOM 1463 C C . ILE A 1 193 ? -10.111 10.144 14.470 1.00 89.88 193 ILE A C 1
ATOM 1465 O O . ILE A 1 193 ? -11.185 9.692 14.096 1.00 89.88 193 ILE A O 1
ATOM 1469 N N . PRO A 1 194 ? -10.032 11.309 15.130 1.00 88.75 194 PRO A N 1
ATOM 1470 C CA . PRO A 1 194 ? -11.220 12.082 15.495 1.00 88.75 194 PRO A CA 1
ATOM 1471 C C . PRO A 1 194 ? -12.012 12.536 14.261 1.00 88.75 194 PRO A C 1
ATOM 1473 O O . PRO A 1 194 ? -11.477 12.604 13.165 1.00 88.75 194 PRO A O 1
ATOM 1476 N N . SER A 1 195 ? -13.290 12.874 14.432 1.00 85.50 195 SER A N 1
ATOM 1477 C CA . SER A 1 195 ? -14.130 13.443 13.363 1.00 85.50 195 SER A CA 1
ATOM 1478 C C . SER A 1 195 ? -14.232 14.975 13.431 1.00 85.50 195 SER A C 1
ATOM 1480 O O . SER A 1 195 ? -15.127 15.562 12.824 1.00 85.50 195 SER A O 1
ATOM 1482 N N . ASP A 1 196 ? -13.397 15.610 14.255 1.00 85.31 196 ASP A N 1
ATOM 1483 C CA . ASP A 1 196 ? -13.352 17.059 14.465 1.00 85.31 196 ASP A CA 1
ATOM 1484 C C . ASP A 1 196 ? -12.250 17.711 13.614 1.00 85.31 196 ASP A C 1
ATOM 1486 O O . ASP A 1 196 ? -11.772 17.122 12.648 1.00 85.31 196 ASP A O 1
ATOM 1490 N N . SER A 1 197 ? -11.825 18.928 13.967 1.00 86.75 197 SER A N 1
ATOM 1491 C CA . SER A 1 197 ? -10.775 19.668 13.257 1.00 86.75 197 SER A CA 1
ATOM 1492 C C . SER A 1 197 ? -9.408 18.970 13.210 1.00 86.75 197 SER A C 1
ATOM 1494 O O . SER A 1 197 ? -8.557 19.394 12.437 1.00 86.75 197 SER A O 1
ATOM 1496 N N . ASN A 1 198 ? -9.183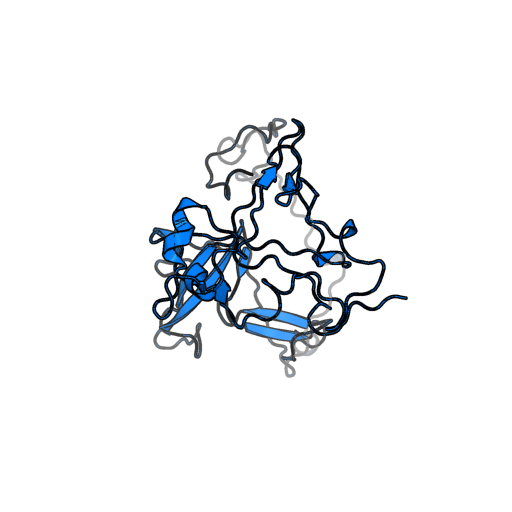 17.922 14.006 1.00 88.19 198 ASN A N 1
ATOM 1497 C CA . ASN A 1 198 ? -7.963 17.110 13.991 1.00 88.19 198 ASN A CA 1
ATOM 1498 C C . ASN A 1 198 ? -8.123 15.812 13.178 1.00 88.19 198 ASN A C 1
ATOM 1500 O O . ASN A 1 198 ? -7.211 14.992 13.116 1.00 88.19 198 ASN A O 1
ATOM 1504 N N . GLY A 1 199 ? -9.296 15.603 12.581 1.00 89.94 199 GLY A N 1
ATOM 1505 C CA . GLY A 1 199 ? -9.679 14.406 11.845 1.00 89.94 199 GLY A CA 1
ATOM 1506 C C . GLY A 1 199 ? -9.204 14.362 10.406 1.00 89.94 199 GLY A C 1
ATOM 1507 O O . GLY A 1 199 ? -9.985 14.016 9.521 1.00 89.94 199 GLY A O 1
ATOM 1508 N N . TYR A 1 200 ? -7.969 14.774 10.135 1.00 91.62 200 TYR A N 1
ATOM 1509 C CA . TYR A 1 200 ? -7.453 14.848 8.775 1.00 91.62 200 TYR A CA 1
ATOM 1510 C C . TYR A 1 200 ? -6.117 14.134 8.628 1.00 91.62 200 TYR A C 1
ATOM 1512 O O . TYR A 1 200 ? -5.324 14.049 9.560 1.00 91.62 200 TYR A O 1
ATOM 1520 N N . VAL A 1 201 ? -5.858 13.671 7.413 1.00 92.50 201 VAL A N 1
ATOM 1521 C CA . VAL A 1 201 ? -4.562 13.171 6.964 1.00 92.50 201 VAL A CA 1
ATOM 1522 C C . VAL A 1 201 ? -4.039 14.054 5.838 1.00 92.50 201 VAL A C 1
ATOM 1524 O O . VAL A 1 201 ? -4.806 14.759 5.176 1.00 92.50 201 VAL A O 1
ATOM 1527 N N . THR A 1 202 ? -2.734 14.015 5.603 1.00 91.81 202 THR A N 1
ATOM 1528 C CA . THR A 1 202 ? -2.109 14.658 4.445 1.00 91.81 202 THR A CA 1
ATOM 1529 C C . THR A 1 202 ? -1.714 13.591 3.439 1.00 91.81 202 THR A C 1
ATOM 1531 O O . THR A 1 202 ? -0.914 12.714 3.755 1.00 91.81 202 THR A O 1
ATOM 1534 N N . ILE A 1 203 ? -2.250 13.688 2.226 1.00 88.62 203 ILE A N 1
ATOM 1535 C CA . ILE A 1 203 ? -1.914 12.815 1.099 1.00 88.62 203 ILE A CA 1
ATOM 1536 C C . ILE A 1 203 ? -1.508 13.709 -0.066 1.00 88.62 203 ILE A C 1
ATOM 1538 O O . ILE A 1 203 ? -2.251 14.628 -0.410 1.00 88.62 203 ILE A O 1
ATOM 1542 N N . ASN A 1 204 ? -0.332 13.477 -0.655 1.00 85.94 204 ASN A N 1
ATOM 1543 C CA . ASN A 1 204 ? 0.190 14.275 -1.775 1.00 85.94 204 ASN A CA 1
ATOM 1544 C C . ASN A 1 204 ? 0.137 15.794 -1.503 1.00 85.94 204 ASN A C 1
ATOM 1546 O O . ASN A 1 204 ? -0.327 16.579 -2.328 1.00 85.94 204 ASN A O 1
ATOM 1550 N N . SER A 1 205 ? 0.559 16.202 -0.299 1.00 85.75 205 SER A N 1
ATOM 1551 C CA . SER A 1 205 ? 0.521 17.594 0.194 1.00 85.75 205 SER A CA 1
ATOM 1552 C C . SER A 1 205 ? -0.877 18.217 0.327 1.00 85.75 205 SER A C 1
ATOM 1554 O O . SER A 1 205 ? -0.990 19.402 0.639 1.00 85.75 205 SER A O 1
ATOM 1556 N N . ALA A 1 206 ? -1.944 17.440 0.141 1.00 87.19 206 ALA A N 1
ATOM 1557 C CA . ALA A 1 206 ? -3.322 17.881 0.299 1.00 87.19 206 ALA A CA 1
ATOM 1558 C C . ALA A 1 206 ? -3.935 17.335 1.594 1.00 87.19 206 ALA A C 1
ATOM 1560 O O . ALA A 1 206 ? -3.811 16.153 1.916 1.00 87.19 206 ALA A O 1
ATOM 1561 N N . THR A 1 207 ? -4.663 18.191 2.310 1.00 91.19 207 THR A N 1
ATOM 1562 C CA . THR A 1 207 ? -5.467 17.793 3.469 1.00 91.19 207 THR A CA 1
ATOM 1563 C C . THR A 1 207 ? -6.689 16.990 3.022 1.00 91.19 207 THR A C 1
ATOM 1565 O O . THR A 1 207 ? -7.459 17.438 2.169 1.00 91.19 207 THR A O 1
ATOM 1568 N N . LYS A 1 208 ? -6.892 15.816 3.623 1.00 89.19 208 LYS A N 1
ATOM 1569 C CA . LYS A 1 208 ? -8.045 14.934 3.412 1.00 89.19 208 LYS A CA 1
ATOM 1570 C C . LYS A 1 208 ? -8.715 14.651 4.752 1.00 89.19 208 LYS A C 1
ATOM 1572 O O . LYS A 1 208 ? -8.056 14.216 5.690 1.00 89.19 208 LYS A O 1
ATOM 1577 N N . TRP A 1 209 ? -10.018 14.891 4.841 1.00 89.75 209 TRP A N 1
ATOM 1578 C CA . TRP A 1 209 ? -10.790 14.641 6.058 1.00 89.75 209 TRP A CA 1
ATOM 1579 C C . TRP A 1 209 ? -11.199 13.175 6.152 1.00 89.75 209 TRP A C 1
ATOM 1581 O O . TRP A 1 209 ? -11.713 12.605 5.189 1.00 89.75 209 TRP A O 1
ATOM 1591 N N . VAL A 1 210 ? -10.993 12.581 7.322 1.00 88.94 210 VAL A N 1
ATOM 1592 C CA . VAL A 1 210 ? -11.361 11.200 7.619 1.00 88.94 210 VAL A CA 1
ATOM 1593 C C . VAL A 1 210 ? -12.777 11.179 8.175 1.00 88.94 210 VAL A C 1
ATOM 1595 O O . VAL A 1 210 ? -13.095 11.849 9.157 1.00 88.94 210 VAL A O 1
ATOM 1598 N N . LYS A 1 211 ? -13.639 10.379 7.549 1.00 85.19 211 LYS A N 1
ATOM 1599 C CA . LYS A 1 211 ? -14.993 10.111 8.028 1.00 85.19 21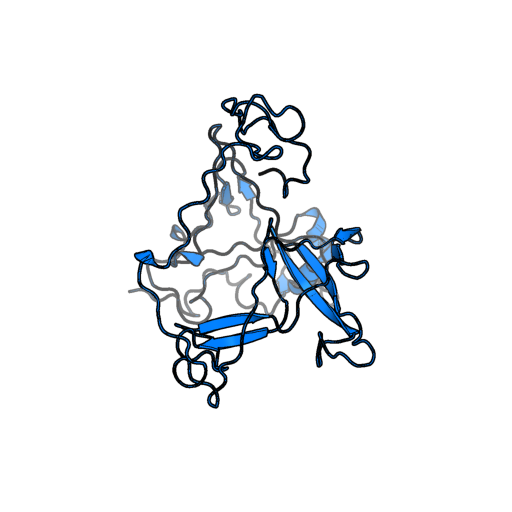1 LYS A CA 1
ATOM 1600 C C . LYS A 1 211 ? -15.124 8.630 8.335 1.00 85.19 211 LYS A C 1
ATOM 1602 O O . LYS A 1 211 ? -14.832 7.791 7.489 1.00 85.19 211 LYS A O 1
ATOM 1607 N N . TRP A 1 212 ? -15.603 8.318 9.531 1.00 79.88 212 TRP A N 1
ATOM 1608 C CA . TRP A 1 212 ? -15.898 6.943 9.911 1.00 79.88 212 TRP A CA 1
ATOM 1609 C C . TRP A 1 212 ? -17.092 6.423 9.116 1.00 79.88 212 TRP A C 1
ATOM 1611 O O . TRP A 1 212 ? -18.146 7.064 9.097 1.00 79.88 212 TRP A O 1
ATOM 1621 N N . LEU A 1 213 ? -16.923 5.265 8.481 1.00 80.06 213 LEU A N 1
ATOM 1622 C CA . LEU A 1 213 ? -18.038 4.509 7.912 1.00 80.06 213 LEU A CA 1
ATOM 1623 C C . LEU A 1 213 ? -18.781 3.761 9.021 1.00 80.06 213 LEU A C 1
ATOM 1625 O O . LEU A 1 213 ? -20.005 3.813 9.097 1.00 80.06 213 LEU A O 1
ATOM 1629 N N . GLU A 1 214 ? -18.024 3.156 9.936 1.00 77.25 214 GLU A N 1
ATOM 1630 C CA . GLU A 1 214 ? -18.534 2.386 11.064 1.00 77.25 214 GLU A CA 1
ATOM 1631 C C . GLU A 1 214 ? -17.740 2.706 12.336 1.00 77.25 214 GLU A C 1
ATOM 1633 O O . GLU A 1 214 ? -16.600 3.175 12.287 1.00 77.25 214 GLU A O 1
ATOM 1638 N N . ARG A 1 215 ? -18.352 2.465 13.499 1.00 71.81 215 ARG A N 1
ATOM 1639 C CA . ARG A 1 215 ? -17.687 2.564 14.802 1.00 71.81 215 ARG A CA 1
ATOM 1640 C C . ARG A 1 215 ? -18.036 1.362 15.651 1.00 71.81 215 ARG A C 1
ATOM 1642 O O . ARG A 1 215 ? -19.206 1.034 15.825 1.00 71.81 215 ARG A O 1
ATOM 1649 N N . GLU A 1 216 ? -17.017 0.779 16.259 1.00 74.69 216 GLU A N 1
ATOM 1650 C CA . GLU A 1 216 ? -17.180 -0.282 17.239 1.00 74.69 216 GLU A CA 1
ATOM 1651 C C . GLU A 1 216 ? -17.157 0.304 18.655 1.00 74.69 216 GLU A C 1
ATOM 1653 O O . GLU A 1 216 ? -16.267 1.081 19.008 1.00 74.69 216 GLU A O 1
ATOM 1658 N N . LEU A 1 217 ? -18.129 -0.085 19.481 1.00 75.19 217 LEU A N 1
ATOM 1659 C CA . LEU A 1 217 ? -18.110 0.166 20.919 1.00 75.19 217 LEU A CA 1
ATOM 1660 C C . LEU A 1 217 ? -17.834 -1.154 21.636 1.00 75.19 217 LEU A C 1
ATOM 1662 O O . LEU A 1 217 ? -18.633 -2.086 21.553 1.00 75.19 217 LEU A O 1
ATOM 1666 N N . ARG A 1 218 ? -16.710 -1.229 22.353 1.00 72.19 218 ARG A N 1
ATOM 1667 C CA . ARG A 1 218 ? -16.313 -2.432 23.093 1.00 72.19 218 ARG A CA 1
ATOM 1668 C C . ARG A 1 218 ? -16.519 -2.239 24.583 1.00 72.19 218 ARG A C 1
ATOM 1670 O O . ARG A 1 218 ? -16.013 -1.290 25.179 1.00 72.19 218 ARG A O 1
ATOM 1677 N N . PHE A 1 219 ? -17.218 -3.189 25.186 1.00 73.75 219 PHE A N 1
ATOM 1678 C CA . PHE A 1 219 ? -17.363 -3.281 26.630 1.00 73.75 219 PHE A CA 1
ATOM 1679 C C . PHE A 1 219 ? -16.366 -4.303 27.174 1.00 73.75 219 PHE A C 1
ATOM 1681 O O . PHE A 1 219 ? -16.163 -5.368 26.585 1.00 73.75 219 PHE A O 1
ATOM 1688 N N . LYS A 1 220 ? -15.732 -3.983 28.304 1.00 71.38 220 LYS A N 1
ATOM 1689 C CA . LYS A 1 220 ? -14.925 -4.961 29.038 1.00 71.38 220 LYS A CA 1
ATOM 1690 C C . LYS A 1 220 ? -15.853 -5.918 29.802 1.00 71.38 220 LYS A C 1
ATOM 1692 O O . LYS A 1 220 ? -16.871 -5.455 30.321 1.00 71.38 220 LYS A O 1
ATOM 1697 N N . PRO A 1 221 ? -15.515 -7.213 29.916 1.00 69.38 221 PRO A N 1
ATOM 1698 C CA . PRO A 1 221 ? -16.214 -8.096 30.838 1.00 69.38 221 PRO A CA 1
ATOM 1699 C C . PRO A 1 221 ? -16.017 -7.591 32.274 1.00 69.38 221 PRO A C 1
ATOM 1701 O O . PRO A 1 221 ? -14.889 -7.302 32.676 1.00 69.38 221 PRO A O 1
ATOM 1704 N N . ASP A 1 222 ? -17.100 -7.493 33.044 1.00 73.44 222 ASP A N 1
ATOM 1705 C CA . ASP A 1 222 ? -17.049 -7.232 34.484 1.00 73.44 222 ASP A CA 1
ATOM 1706 C C . ASP A 1 222 ? -17.359 -8.534 35.227 1.00 73.44 222 ASP A C 1
ATOM 1708 O O . ASP A 1 222 ? -18.506 -8.975 35.299 1.00 73.44 222 ASP A O 1
ATOM 1712 N N . SER A 1 223 ? -16.319 -9.186 35.750 1.00 71.44 223 SER A N 1
ATOM 1713 C CA . SER A 1 223 ? -16.442 -10.467 36.453 1.00 71.44 223 SER A CA 1
ATOM 1714 C C . SER A 1 223 ? -17.195 -10.363 37.783 1.00 71.44 223 SER A C 1
ATOM 1716 O O . SER A 1 223 ? -17.602 -11.391 38.323 1.00 71.44 223 SER A O 1
ATOM 1718 N N . GLY A 1 224 ? -17.405 -9.149 38.307 1.00 74.94 224 GLY A N 1
ATOM 1719 C CA . GLY A 1 224 ? -18.180 -8.905 39.522 1.00 74.94 224 GLY A CA 1
ATOM 1720 C C . GLY A 1 224 ? -19.685 -8.787 39.283 1.00 74.94 224 GLY A C 1
ATOM 1721 O O . GLY A 1 224 ? -20.457 -8.806 40.243 1.00 74.94 224 GLY A O 1
ATOM 1722 N N . ILE A 1 225 ? -20.121 -8.677 38.025 1.00 74.31 225 ILE A N 1
ATOM 1723 C CA . ILE A 1 225 ? -21.513 -8.411 37.669 1.00 74.31 225 ILE A CA 1
ATOM 1724 C C . ILE A 1 225 ? -22.033 -9.510 36.744 1.00 74.31 225 ILE A C 1
ATOM 1726 O O . ILE A 1 225 ? -21.737 -9.561 35.555 1.00 74.31 225 ILE A O 1
ATOM 1730 N N . THR A 1 226 ? -22.867 -10.393 37.294 1.00 79.25 226 THR A N 1
ATOM 1731 C CA . THR A 1 226 ? -23.620 -11.368 36.496 1.00 79.25 226 THR A CA 1
ATOM 1732 C C . THR A 1 226 ? -24.973 -10.789 36.098 1.00 79.25 226 THR A C 1
ATOM 1734 O O . THR A 1 226 ? -25.564 -10.008 36.846 1.00 79.25 226 THR A O 1
ATOM 1737 N N . ALA A 1 227 ? -25.507 -11.214 34.950 1.00 78.69 227 ALA A N 1
ATOM 1738 C CA . ALA A 1 227 ? -26.863 -10.852 34.535 1.00 78.69 227 ALA A CA 1
ATOM 1739 C C . ALA A 1 227 ? -27.883 -11.169 35.648 1.00 78.69 227 ALA A C 1
ATOM 1741 O O . ALA A 1 227 ? -28.680 -10.313 36.021 1.00 78.69 227 ALA A O 1
ATOM 1742 N N . SER A 1 228 ? -27.754 -12.335 36.293 1.00 78.62 228 SER A N 1
ATOM 1743 C CA . SER A 1 228 ? -28.567 -12.726 37.451 1.00 78.62 228 SER A CA 1
ATOM 1744 C C . SER A 1 228 ? -28.438 -11.778 38.646 1.00 78.62 228 SER A C 1
ATOM 1746 O O . SER A 1 228 ? -29.449 -11.453 39.259 1.00 78.62 228 SER A O 1
ATOM 1748 N N . ALA A 1 229 ? -27.233 -11.291 38.966 1.00 80.56 229 ALA A N 1
ATOM 1749 C CA . ALA A 1 229 ? -27.030 -10.335 40.059 1.00 80.56 229 ALA A CA 1
ATOM 1750 C C . ALA A 1 229 ? -27.654 -8.959 39.767 1.00 80.56 229 ALA A C 1
ATOM 1752 O O . ALA A 1 229 ? -27.942 -8.207 40.693 1.00 80.56 229 ALA A O 1
ATOM 1753 N N . GLN A 1 230 ? -27.888 -8.642 38.492 1.00 83.19 230 GLN A N 1
ATOM 1754 C CA . GLN A 1 230 ? -28.580 -7.431 38.047 1.00 83.19 230 GLN A CA 1
ATOM 1755 C C . GLN A 1 230 ? -30.074 -7.665 37.772 1.00 83.19 230 GLN A C 1
ATOM 1757 O O . GLN A 1 230 ? -30.742 -6.778 37.248 1.00 83.19 230 GLN A O 1
ATOM 1762 N N . ASN A 1 231 ? -30.609 -8.851 38.095 1.00 83.69 231 ASN A N 1
ATOM 1763 C CA . ASN A 1 231 ? -31.959 -9.288 37.712 1.00 83.69 231 ASN A CA 1
ATOM 1764 C C . ASN A 1 231 ? -32.232 -9.200 36.196 1.00 83.69 231 ASN A C 1
ATOM 1766 O O . ASN A 1 231 ? -33.379 -9.114 35.758 1.00 83.69 231 ASN A O 1
ATOM 1770 N N . ILE A 1 232 ? -31.176 -9.245 35.384 1.00 80.81 232 ILE A N 1
ATOM 1771 C CA . ILE A 1 232 ? -31.254 -9.332 33.932 1.00 80.81 232 ILE A CA 1
ATOM 1772 C C . ILE A 1 232 ? -31.429 -10.810 33.589 1.00 80.81 232 ILE A C 1
ATOM 1774 O O . ILE A 1 232 ? -30.536 -11.633 33.795 1.00 80.81 232 ILE A O 1
ATOM 1778 N N . SER A 1 233 ? -32.599 -11.149 33.064 1.00 79.00 233 SER A N 1
ATOM 1779 C CA . SER A 1 233 ? -32.886 -12.459 32.484 1.00 79.00 233 SER A CA 1
ATOM 1780 C C . SER A 1 233 ? -33.012 -12.317 30.973 1.00 79.00 233 SER A C 1
ATOM 1782 O O . SER A 1 233 ? -33.436 -11.274 30.471 1.00 79.00 233 SER A O 1
ATOM 1784 N N . MET A 1 234 ? -32.631 -13.361 30.235 1.00 73.44 234 MET A N 1
ATOM 1785 C CA . MET A 1 234 ? -32.982 -13.439 28.820 1.00 73.44 234 MET A CA 1
ATOM 1786 C C . MET A 1 234 ? -34.510 -13.442 28.723 1.00 73.44 234 MET A C 1
ATOM 1788 O O . MET A 1 234 ? -35.166 -14.328 29.272 1.00 73.44 234 MET A O 1
ATOM 1792 N N . GLY A 1 235 ? -35.069 -12.425 28.068 1.00 76.12 235 GLY A N 1
ATOM 1793 C CA . GLY A 1 235 ? -36.490 -12.394 27.746 1.00 76.12 235 GLY A CA 1
ATOM 1794 C C . GLY A 1 235 ? -36.856 -13.502 26.756 1.00 76.12 235 GLY A C 1
ATOM 1795 O O . GLY A 1 235 ? -35.996 -14.163 26.175 1.00 76.12 235 GLY A O 1
ATOM 1796 N N . SER A 1 236 ? -38.150 -13.699 26.535 1.00 83.44 236 SER A N 1
ATOM 1797 C CA . SER A 1 236 ? -38.627 -14.519 25.421 1.00 83.44 236 SER A CA 1
ATOM 1798 C C . SER A 1 236 ? -38.792 -13.666 24.160 1.00 83.44 236 SER A C 1
ATOM 1800 O O . SER A 1 236 ? -38.805 -12.438 24.234 1.00 83.44 236 SER A O 1
ATOM 1802 N N . ALA A 1 237 ? -39.007 -14.294 23.002 1.00 76.69 237 ALA A N 1
ATOM 1803 C CA . ALA A 1 237 ? -39.387 -13.567 21.788 1.00 76.69 237 ALA A CA 1
ATOM 1804 C C . ALA A 1 237 ? -40.663 -12.714 21.977 1.00 76.69 237 ALA A C 1
ATOM 1806 O O . ALA A 1 237 ? -40.826 -11.708 21.297 1.00 76.69 237 ALA A O 1
ATOM 1807 N N . ALA A 1 238 ? -41.531 -13.056 22.941 1.00 80.25 238 ALA A N 1
ATOM 1808 C CA . ALA A 1 238 ? -42.709 -12.258 23.289 1.00 80.25 238 ALA A CA 1
ATOM 1809 C C . ALA A 1 238 ? -42.375 -10.960 24.054 1.00 80.25 238 ALA A C 1
ATOM 1811 O O . ALA A 1 238 ? -43.238 -10.099 24.197 1.00 80.25 238 ALA A O 1
ATOM 1812 N N . ASN A 1 239 ? -41.141 -10.815 24.550 1.00 79.88 239 ASN A N 1
ATOM 1813 C CA . ASN A 1 239 ? -40.637 -9.601 25.195 1.00 79.88 239 ASN A CA 1
ATOM 1814 C C . ASN A 1 239 ? -40.005 -8.624 24.194 1.00 79.88 239 ASN A C 1
ATOM 1816 O O . ASN A 1 239 ? -39.641 -7.516 24.589 1.00 79.88 239 ASN A O 1
ATOM 1820 N N . LEU A 1 240 ? -39.835 -9.022 22.926 1.00 76.81 240 LEU A N 1
ATOM 1821 C CA . LEU A 1 240 ? -39.429 -8.082 21.891 1.00 76.81 240 LEU A CA 1
ATOM 1822 C C . LEU A 1 240 ? -40.533 -7.027 21.745 1.00 76.81 240 LEU A C 1
ATOM 1824 O O . LEU A 1 240 ? -41.715 -7.387 21.746 1.00 76.81 240 LEU A O 1
ATOM 1828 N N . PRO A 1 241 ? -40.182 -5.735 21.618 1.00 76.31 241 PRO A N 1
ATOM 1829 C CA . PRO A 1 241 ? -41.161 -4.731 21.242 1.00 76.31 241 PRO A CA 1
ATOM 1830 C C . PRO A 1 241 ? -41.877 -5.211 19.981 1.00 76.31 241 PRO A C 1
ATOM 1832 O O . PRO A 1 241 ? -41.228 -5.728 19.065 1.00 76.31 241 PRO A O 1
ATOM 1835 N N . ALA A 1 242 ? -43.201 -5.044 19.925 1.00 74.00 242 ALA A N 1
ATOM 1836 C CA . ALA A 1 242 ? -43.906 -5.207 18.662 1.00 74.00 242 ALA A CA 1
ATOM 1837 C C . ALA A 1 242 ? -43.167 -4.368 17.615 1.00 74.00 242 ALA A C 1
ATOM 1839 O O . ALA A 1 242 ? -42.789 -3.230 17.915 1.00 74.00 242 ALA A O 1
ATOM 1840 N N . ALA A 1 243 ? -42.915 -4.951 16.436 1.00 63.22 243 ALA A N 1
ATOM 1841 C CA . ALA A 1 243 ? -42.275 -4.232 15.344 1.00 63.22 243 ALA A CA 1
ATOM 1842 C C . ALA A 1 243 ? -42.950 -2.868 15.229 1.00 63.22 243 ALA A C 1
ATOM 1844 O O . ALA A 1 243 ? -44.182 -2.797 15.179 1.00 63.22 243 ALA A O 1
ATOM 1845 N N . GLN A 1 244 ? -42.155 -1.800 15.301 1.00 57.78 244 GLN A N 1
ATOM 1846 C CA . GLN A 1 244 ? -42.700 -0.458 15.258 1.00 57.78 244 GLN A CA 1
ATOM 1847 C C . GLN A 1 244 ? -43.437 -0.329 13.928 1.00 57.78 244 GLN A C 1
ATOM 1849 O O . GLN A 1 244 ? -42.828 -0.348 12.861 1.00 57.78 244 GLN A O 1
ATOM 1854 N N . VAL A 1 245 ? -44.765 -0.283 13.995 1.00 60.88 245 VAL A N 1
ATOM 1855 C CA . VAL A 1 245 ? -45.583 -0.037 12.818 1.00 60.88 245 VAL A CA 1
ATOM 1856 C C . VAL A 1 245 ? -45.336 1.426 12.478 1.00 60.88 245 VAL A C 1
ATOM 1858 O O . VAL A 1 245 ? -45.792 2.309 13.204 1.00 60.88 245 VAL A O 1
ATOM 1861 N N . LEU A 1 246 ? -44.565 1.685 11.420 1.00 59.53 246 LEU A N 1
ATOM 1862 C CA . LEU A 1 246 ? -44.248 3.028 10.917 1.00 59.53 246 LEU A CA 1
ATOM 1863 C C . LEU A 1 246 ? -45.481 3.688 10.265 1.00 59.53 246 LEU A C 1
ATOM 1865 O O . LEU A 1 246 ? -45.417 4.276 9.196 1.00 59.53 246 LEU A O 1
ATOM 1869 N N . THR A 1 247 ? -46.656 3.582 10.880 1.00 57.34 247 THR A N 1
ATOM 1870 C CA . THR A 1 247 ? -47.847 4.308 10.439 1.00 57.34 247 THR A CA 1
ATOM 1871 C C . THR A 1 247 ? -47.806 5.713 11.018 1.00 57.34 247 THR A C 1
ATOM 1873 O O . THR A 1 247 ? -48.022 5.895 12.216 1.00 57.34 247 THR A O 1
ATOM 1876 N N . GLY A 1 248 ? -47.551 6.704 10.164 1.00 57.84 248 GLY A N 1
ATOM 1877 C CA . GLY A 1 248 ? -47.590 8.118 10.543 1.00 57.84 248 GLY A CA 1
ATOM 1878 C C . GLY A 1 248 ? -46.263 8.693 11.033 1.00 57.84 248 GLY A C 1
ATOM 1879 O O . GLY A 1 248 ? -46.270 9.766 11.639 1.00 57.84 248 GLY A O 1
ATOM 1880 N N . ASP A 1 249 ? -45.131 8.033 10.765 1.00 64.56 249 ASP A N 1
ATOM 1881 C CA . ASP A 1 249 ? -43.841 8.709 10.876 1.00 64.56 249 ASP A CA 1
ATOM 1882 C C . ASP A 1 249 ? -43.761 9.795 9.790 1.00 64.56 249 ASP A C 1
ATOM 1884 O O . ASP A 1 249 ? -43.559 9.534 8.605 1.00 64.56 249 ASP A O 1
ATOM 1888 N N . ALA A 1 250 ? -43.937 11.049 10.212 1.00 66.31 250 ALA A N 1
ATOM 1889 C CA . ALA A 1 250 ? -43.838 12.227 9.354 1.00 66.31 250 ALA A CA 1
ATOM 1890 C C . ALA A 1 250 ? -42.425 12.435 8.771 1.00 66.31 250 ALA A C 1
ATOM 1892 O O . ALA A 1 250 ? -42.208 13.393 8.029 1.00 66.31 250 ALA A O 1
ATOM 1893 N N . LYS A 1 251 ? -41.459 11.569 9.097 1.00 67.94 251 LYS A N 1
ATOM 1894 C CA . LYS A 1 251 ? -40.116 11.508 8.516 1.00 67.94 251 LYS A CA 1
ATOM 1895 C C . LYS A 1 251 ? -39.806 10.177 7.835 1.00 67.94 251 LYS A C 1
ATOM 1897 O O . LYS A 1 251 ? -38.657 9.988 7.450 1.00 67.94 251 LYS A O 1
ATOM 1902 N N . ASP A 1 252 ? -40.791 9.298 7.655 1.00 67.25 252 ASP A N 1
ATOM 1903 C CA . ASP A 1 252 ? -40.589 8.032 6.954 1.00 67.25 252 ASP A CA 1
ATOM 1904 C C . ASP A 1 252 ? -40.120 8.313 5.515 1.00 67.25 252 ASP A C 1
ATOM 1906 O O . ASP A 1 252 ? -40.881 8.903 4.734 1.00 67.25 252 ASP A O 1
ATOM 1910 N N . PRO A 1 253 ? -38.885 7.922 5.148 1.00 67.06 253 PRO A N 1
ATOM 1911 C CA . PRO A 1 253 ? -38.357 8.142 3.811 1.00 67.06 253 PRO A CA 1
ATOM 1912 C C . PRO A 1 253 ? -38.955 7.176 2.779 1.00 67.06 253 PRO A C 1
ATOM 1914 O O . PRO A 1 253 ? -38.685 7.328 1.597 1.00 67.06 253 PRO A O 1
ATOM 1917 N N . SER A 1 254 ? -39.762 6.189 3.181 1.00 67.38 254 SER A N 1
ATOM 1918 C CA . SER A 1 254 ? -40.442 5.264 2.265 1.00 67.38 254 SER A CA 1
ATOM 1919 C C . SER A 1 254 ? -41.831 5.745 1.817 1.00 67.38 254 SER A C 1
ATOM 1921 O O . SER A 1 254 ? -42.393 5.216 0.858 1.00 67.38 254 SER A O 1
ATOM 1923 N N . MET A 1 255 ? -42.392 6.775 2.464 1.00 72.50 255 MET A N 1
ATOM 1924 C CA . MET A 1 255 ? -43.718 7.307 2.144 1.00 72.50 255 MET A CA 1
ATOM 1925 C C . MET A 1 255 ? -43.672 8.371 1.039 1.00 72.50 255 MET A C 1
ATOM 1927 O O . MET A 1 255 ? -43.313 9.515 1.303 1.00 72.50 255 MET A O 1
ATOM 1931 N N . ALA A 1 256 ? -44.182 8.057 -0.156 1.00 75.56 256 ALA A N 1
ATOM 1932 C CA . ALA A 1 256 ? -44.203 8.985 -1.299 1.00 75.56 256 ALA A CA 1
ATOM 1933 C C . ALA A 1 256 ? -44.907 10.332 -1.049 1.00 75.56 256 ALA A C 1
ATOM 1935 O O . ALA A 1 256 ? -44.574 11.348 -1.655 1.00 75.56 256 ALA A O 1
ATOM 1936 N N . ALA A 1 257 ? -45.868 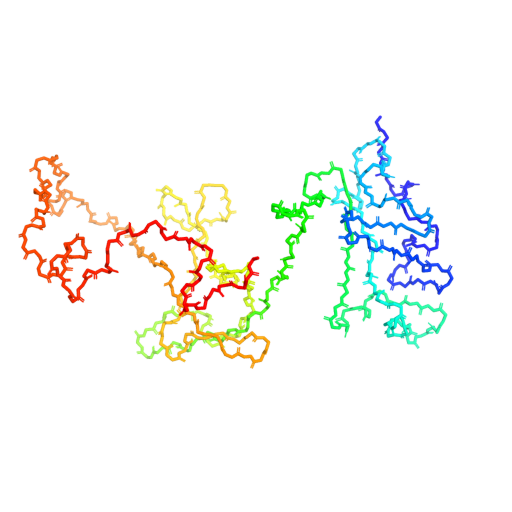10.366 -0.123 1.00 75.62 257 ALA A N 1
ATOM 1937 C CA . ALA A 1 257 ? -46.566 11.591 0.263 1.00 75.62 257 ALA A CA 1
ATOM 1938 C C . ALA A 1 257 ? -45.709 12.554 1.117 1.00 75.62 257 ALA A C 1
ATOM 1940 O O . ALA A 1 257 ? -46.102 13.702 1.322 1.00 75.62 257 ALA A O 1
ATOM 1941 N N . ASN A 1 258 ? -44.560 12.109 1.640 1.00 75.75 258 ASN A N 1
ATOM 1942 C CA . ASN A 1 258 ? -43.709 12.876 2.548 1.00 75.75 258 ASN A CA 1
ATOM 1943 C C . ASN A 1 258 ? -42.624 13.666 1.800 1.00 75.75 258 ASN A C 1
ATOM 1945 O O . ASN A 1 258 ? -41.447 13.321 1.838 1.00 75.75 258 ASN A O 1
ATOM 1949 N N . THR A 1 259 ? -42.995 14.769 1.152 1.00 75.38 259 THR A N 1
ATOM 1950 C CA . THR A 1 259 ? -42.101 15.535 0.257 1.00 75.38 259 THR A CA 1
ATOM 1951 C C . THR A 1 259 ? -40.842 16.129 0.910 1.00 75.38 259 THR A C 1
ATOM 1953 O O . THR A 1 259 ? -39.972 16.613 0.196 1.00 75.38 259 THR A O 1
ATOM 1956 N N . ASN A 1 260 ? -40.736 16.133 2.245 1.00 74.81 260 ASN A N 1
ATOM 1957 C CA . ASN A 1 260 ? -39.551 16.620 2.963 1.00 74.81 260 ASN A CA 1
ATOM 1958 C C . ASN A 1 260 ? -38.472 15.545 3.178 1.00 74.81 260 ASN A C 1
ATOM 1960 O O . ASN A 1 260 ? -37.307 15.896 3.351 1.00 74.81 260 ASN A O 1
ATOM 1964 N N . TYR A 1 261 ? -38.853 14.265 3.230 1.00 68.25 261 TYR A N 1
ATOM 1965 C CA . TYR A 1 261 ? -37.962 13.157 3.609 1.00 68.25 261 TYR A CA 1
ATOM 1966 C C . TYR A 1 261 ? -37.987 11.989 2.624 1.00 68.25 261 TYR A C 1
ATOM 1968 O O . TYR A 1 261 ? -37.063 11.181 2.619 1.00 68.25 261 TYR A O 1
ATOM 1976 N N . TYR A 1 262 ? -39.018 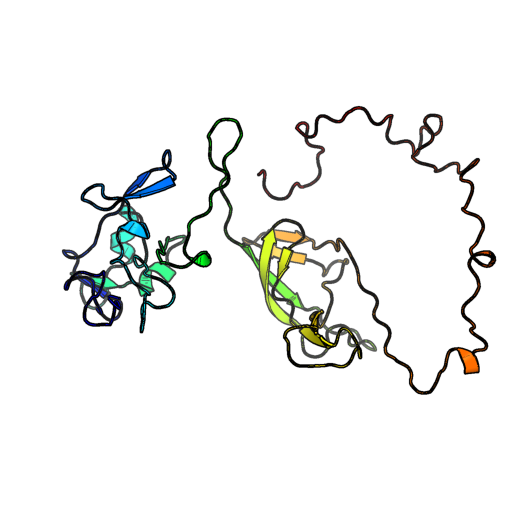11.909 1.787 1.00 69.12 262 TYR A N 1
ATOM 1977 C CA . TYR A 1 262 ? -39.101 10.958 0.696 1.00 69.12 262 TYR A CA 1
ATOM 1978 C C . TYR A 1 262 ? -38.061 11.313 -0.376 1.00 69.12 262 TYR A C 1
ATOM 1980 O O . TYR A 1 262 ? -38.136 12.399 -0.959 1.00 69.12 262 TYR A O 1
ATOM 1988 N N . PRO A 1 263 ? -37.093 10.426 -0.653 1.00 63.47 263 PRO A N 1
ATOM 1989 C CA . PRO A 1 263 ? -36.030 10.685 -1.614 1.00 63.47 263 PRO A CA 1
ATOM 1990 C C . PRO A 1 263 ? -36.496 10.555 -3.076 1.00 63.47 263 PRO A C 1
ATOM 1992 O O . PRO A 1 263 ? -35.691 10.769 -3.979 1.00 63.47 263 PRO A O 1
ATOM 1995 N N . GLY A 1 264 ? -37.772 10.228 -3.311 1.00 71.94 264 GLY A N 1
ATOM 1996 C CA . GLY A 1 264 ? -38.322 9.856 -4.613 1.00 71.94 264 GLY A CA 1
ATOM 1997 C C . GLY A 1 264 ? -38.694 8.376 -4.651 1.00 71.94 264 GLY A C 1
ATOM 1998 O O . GLY A 1 264 ? -38.303 7.607 -3.768 1.00 71.94 264 GLY A O 1
ATOM 1999 N N . ASP A 1 265 ? -39.462 7.975 -5.668 1.00 66.94 265 ASP A N 1
ATOM 2000 C CA . ASP A 1 265 ? -39.598 6.552 -5.971 1.00 66.94 265 ASP A CA 1
ATOM 2001 C C . ASP A 1 265 ? -38.195 6.005 -6.217 1.00 66.94 265 ASP A C 1
ATOM 2003 O O . ASP A 1 265 ? -37.316 6.722 -6.709 1.00 66.94 265 ASP A O 1
ATOM 2007 N N . TYR A 1 266 ? -37.981 4.733 -5.876 1.00 48.16 266 TYR A N 1
ATOM 2008 C CA . TYR A 1 266 ? -36.859 4.009 -6.449 1.00 48.16 266 TYR A CA 1
ATOM 2009 C C . TYR A 1 266 ? -37.125 3.920 -7.953 1.00 48.16 266 TYR A C 1
ATOM 2011 O O . TYR A 1 266 ? -37.677 2.943 -8.455 1.00 48.16 266 TYR A O 1
ATOM 2019 N N . ASP A 1 267 ? -36.782 4.987 -8.669 1.00 52.19 267 ASP A N 1
ATOM 2020 C CA . ASP A 1 267 ? -36.489 4.897 -10.078 1.00 52.19 267 ASP A CA 1
ATOM 2021 C C . ASP A 1 267 ? -35.373 3.863 -10.158 1.00 52.19 267 ASP A C 1
ATOM 2023 O O . ASP A 1 267 ? -34.511 3.828 -9.274 1.00 52.19 267 ASP A O 1
ATOM 2027 N N . ALA A 1 268 ? -35.420 2.956 -11.127 1.00 48.84 268 ALA A N 1
ATOM 2028 C CA . ALA A 1 268 ? -34.322 2.028 -11.335 1.00 48.84 268 ALA A CA 1
ATOM 2029 C C . ALA A 1 268 ? -33.107 2.881 -11.708 1.00 48.84 268 ALA A C 1
ATOM 2031 O O . ALA A 1 268 ? -32.885 3.180 -12.879 1.00 48.84 268 ALA A O 1
ATOM 2032 N N . VAL A 1 269 ? -32.398 3.368 -10.686 1.00 50.41 269 VAL A N 1
ATOM 2033 C CA . VAL A 1 269 ? -31.300 4.302 -10.820 1.00 50.41 269 VAL A CA 1
ATOM 2034 C C . VAL A 1 269 ? -30.340 3.592 -11.735 1.00 50.41 269 VAL A C 1
ATOM 2036 O O . VAL A 1 269 ? -29.846 2.507 -11.421 1.00 50.41 269 VAL A O 1
ATOM 2039 N N . ASN A 1 270 ? -30.128 4.186 -12.904 1.00 50.53 270 ASN A N 1
ATOM 2040 C CA . ASN A 1 270 ? -28.995 3.812 -13.702 1.00 50.53 270 ASN A CA 1
ATOM 2041 C C . ASN A 1 270 ? -27.767 4.152 -12.852 1.00 50.53 270 ASN A C 1
ATOM 2043 O O . ASN A 1 270 ? -27.394 5.320 -12.746 1.00 50.53 270 ASN A O 1
ATOM 2047 N N . TRP A 1 271 ? -27.186 3.142 -12.202 1.00 46.38 271 TRP A N 1
ATOM 2048 C CA . TRP A 1 271 ? -25.987 3.272 -11.377 1.00 46.38 271 TRP A CA 1
ATOM 2049 C C . TRP A 1 271 ? -24.787 3.819 -12.180 1.00 46.38 271 TRP A C 1
ATOM 2051 O O . TRP A 1 271 ? -23.788 4.201 -11.577 1.00 46.38 271 TRP A O 1
ATOM 2061 N N . ASP A 1 272 ? -24.913 3.949 -13.509 1.00 48.16 272 ASP A N 1
ATOM 2062 C CA . ASP A 1 272 ? -23.959 4.629 -14.390 1.00 48.16 272 ASP A CA 1
ATOM 2063 C C . ASP A 1 272 ? -24.037 6.171 -14.324 1.00 48.16 272 ASP A C 1
ATOM 2065 O O . ASP A 1 272 ? -23.134 6.862 -14.800 1.00 48.16 272 ASP A O 1
ATOM 2069 N N . ALA A 1 273 ? -25.094 6.750 -13.744 1.00 46.66 273 ALA A N 1
ATOM 2070 C CA . ALA A 1 273 ? -25.235 8.195 -13.567 1.00 46.66 273 ALA A CA 1
ATOM 2071 C C . ALA A 1 273 ? -24.835 8.598 -12.136 1.00 46.66 273 ALA A C 1
ATOM 2073 O O . ALA A 1 273 ? -25.629 8.540 -11.199 1.00 46.66 273 ALA A O 1
ATOM 2074 N N . ALA A 1 274 ? -23.573 8.998 -11.962 1.00 40.12 274 ALA A N 1
ATOM 2075 C CA . ALA A 1 274 ? -22.992 9.309 -10.656 1.00 40.12 274 ALA A CA 1
ATOM 2076 C C . ALA A 1 274 ? -23.707 10.469 -9.916 1.00 40.12 274 ALA A C 1
ATOM 2078 O O . ALA A 1 274 ? -23.811 11.568 -10.470 1.00 40.12 274 ALA A O 1
ATOM 2079 N N . PRO A 1 275 ? -24.104 10.313 -8.635 1.00 38.50 275 PRO A N 1
ATOM 2080 C CA . PRO A 1 275 ? -24.350 11.456 -7.760 1.00 38.50 275 PRO A CA 1
ATOM 2081 C C . PRO A 1 275 ? -23.026 12.147 -7.390 1.00 38.50 275 PRO A C 1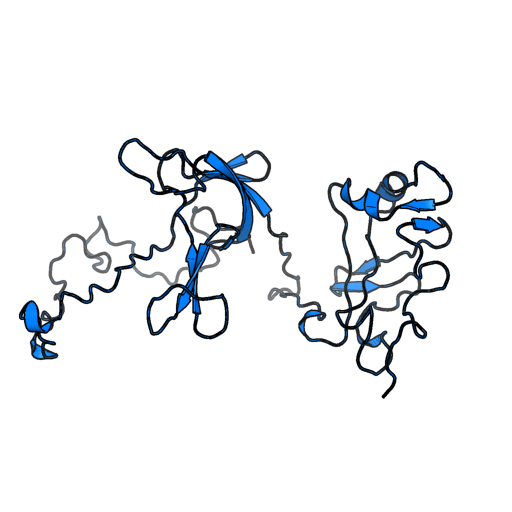
ATOM 2083 O O . PRO A 1 275 ? -21.993 11.497 -7.222 1.00 38.50 275 PRO A O 1
ATOM 2086 N N . SER A 1 276 ? -23.058 13.473 -7.215 1.00 39.53 276 SER A N 1
ATOM 2087 C CA . SER A 1 276 ? -21.920 14.289 -6.759 1.00 39.53 276 SER A CA 1
ATOM 2088 C C . SER A 1 276 ? -21.626 14.076 -5.267 1.00 39.53 276 SER A C 1
ATOM 2090 O O . SER A 1 276 ? -21.846 14.945 -4.429 1.00 39.53 276 SER A O 1
ATOM 2092 N N . VAL A 1 277 ? -21.122 12.898 -4.933 1.00 36.66 277 VAL A N 1
ATOM 2093 C CA . VAL A 1 277 ? -20.353 12.622 -3.716 1.00 36.66 277 VAL A CA 1
ATOM 2094 C C . VAL A 1 277 ? -18.941 12.311 -4.203 1.00 36.66 277 VAL A C 1
ATOM 2096 O O . VAL A 1 277 ? -18.796 11.837 -5.328 1.00 36.66 277 VAL A O 1
ATOM 2099 N N . ILE A 1 278 ? -17.895 12.610 -3.423 1.00 36.22 278 ILE A N 1
ATOM 2100 C CA . ILE A 1 278 ? -16.530 12.185 -3.768 1.00 36.22 278 ILE A CA 1
ATOM 2101 C C . ILE A 1 278 ? -16.558 10.661 -3.856 1.00 36.22 278 ILE A C 1
ATOM 2103 O O . ILE A 1 278 ? -16.470 9.966 -2.846 1.00 36.22 278 ILE A O 1
ATOM 2107 N N . GLN A 1 279 ? -16.746 10.153 -5.070 1.00 34.91 279 GLN A N 1
ATOM 2108 C CA . GLN A 1 279 ? -16.445 8.782 -5.380 1.00 34.91 279 GLN A CA 1
ATOM 2109 C C . GLN A 1 279 ? -14.955 8.639 -5.099 1.00 34.91 279 GLN A C 1
ATOM 2111 O O . GLN A 1 279 ? -14.142 9.461 -5.543 1.00 34.91 279 GLN A O 1
ATOM 2116 N N . GLY A 1 280 ? -14.606 7.610 -4.325 1.00 32.06 280 GLY A N 1
ATOM 2117 C CA . GLY A 1 280 ? -13.280 7.027 -4.457 1.00 32.06 280 GLY A CA 1
ATOM 2118 C C . GLY A 1 280 ? -12.988 6.882 -5.949 1.00 32.06 280 GLY A C 1
ATOM 2119 O O . GLY A 1 280 ? -13.906 6.635 -6.729 1.00 32.06 280 GLY A O 1
ATOM 2120 N N . VAL A 1 281 ? -11.745 7.187 -6.307 1.00 28.86 281 VAL A N 1
ATOM 2121 C CA . VAL A 1 281 ? -11.197 7.272 -7.665 1.00 28.86 281 VAL A CA 1
ATOM 2122 C C . VAL A 1 281 ? -12.010 6.449 -8.667 1.00 28.86 281 VAL A C 1
ATOM 2124 O O . VAL A 1 281 ? -12.220 5.257 -8.459 1.00 28.86 281 VAL A O 1
ATOM 2127 N N . LYS A 1 282 ? -12.499 7.119 -9.715 1.00 27.59 282 LYS A N 1
ATOM 2128 C CA . LYS A 1 282 ? -13.251 6.532 -10.829 1.00 27.59 282 LYS A CA 1
ATOM 2129 C C . LYS A 1 282 ? -12.637 5.174 -11.214 1.00 27.59 282 LYS A C 1
ATOM 2131 O O . LYS A 1 282 ? -11.513 5.165 -11.707 1.00 27.59 282 LYS A O 1
ATOM 2136 N N . GLN A 1 283 ? -13.358 4.080 -10.952 1.00 41.50 283 GLN A N 1
ATOM 2137 C CA . GLN A 1 283 ? -13.003 2.730 -11.408 1.00 41.50 283 GLN A CA 1
ATOM 2138 C C . GLN A 1 283 ? -13.128 2.674 -12.944 1.00 41.50 283 GLN A C 1
ATOM 2140 O O . GLN A 1 283 ? -14.214 2.963 -13.489 1.00 41.50 283 GLN A O 1
#

Secondary structure (DSSP, 8-state):
---B-TTS-SS-TTTTT-TTEEEGGG----EEETTTTEEE-TT--B-SGGGS-SS-B-GGGTT-EE---B--TTTGGGGEETTEEEEEEGGGGGGSS--B--EE-SSGGGS----B-TTSPBPP-PPPEEEEEEPPPPPTT--TTGGGTT-EEEEEEEETTEEE---EEEEETTT--EE-SSTTEEEEESS---SSTT-EEEETTEEEE---S-----PPP-TT--TGGGT--PPPGGGSPP----TT-TT-TT-TT-TTT---------TTS--SS--SS--

Foldseek 3Di:
DDECDLVNDPADPQGPPPVQKGFPVRDWDWDQDQLVRFIATPVRHTDEQVSDPPDQYDDPANPWDKPQWADDPVCQQQQQDPVDNRMGGRVSCVVDPDTDMQTYHDDPVNDDDWDADPVRHTDDADAWFWWKAFADAADPPGQQQPPSHRPIFTWTHRWDQDIGGQDWFKAAPPQRHTDHDDPRIDTDGSHDQDQPPRQWIATPNDTDGDDDPDDDDDDDDDPVDDCVNVVNDDDDPVPPPDDPPPDPPLQPLCDPVNVVRPPDPVPVPPVVDDDPDPHIPDD

Sequence (283 aa):
MDVISDSDSPFTAGTYNQWGNVGAGSVETYTWDTNAYTLTDCASAVVNSTALPSGKLSGRFEWGVRTGPLVASSDLTSLQCDWDSSKYCDWKANDLASYYVWETGTQDWNSATFLKKSDNTYLEFTAPEGASFTVPANTSGTVPYGDFAGAPLRLEFMGFGELHGIPGKCFSSTTNQEVDCGEGTRYVPAFTIPSDSNGYVTINSATKWVKWLERELRFKPDSGITASAQNISMGSAANLPAAQVLTGDAKDPSMAANTNYYPGDYDAVNWDAAPSVIQGVKQ